Protein AF-B0DTR2-F1 (afdb_monomer)

Foldseek 3Di:
DDDDDDDDDDPPPPPPPPVLVVCLCLLQPAQDPPLQDDPSVVLLVVCLVVLLVLVQAHPVSSLVVLVVSLVVCCVVDPSSDRSNDPDDPPDDSADADPVRHGDDDPVRVVSSVSSSVSVSVVSVCVSCVVCVVRHHNPPDDCVPDPVSVVVCVVVVCPDPDPPDAQLRVVCVVCVVVCPVVLVVVVVVVVDDPVCSVVSSSVSSVVVLVVDDPVPRD

Solvent-accessible surface area (backbone atoms only — not comparable to full-atom values): 13449 Å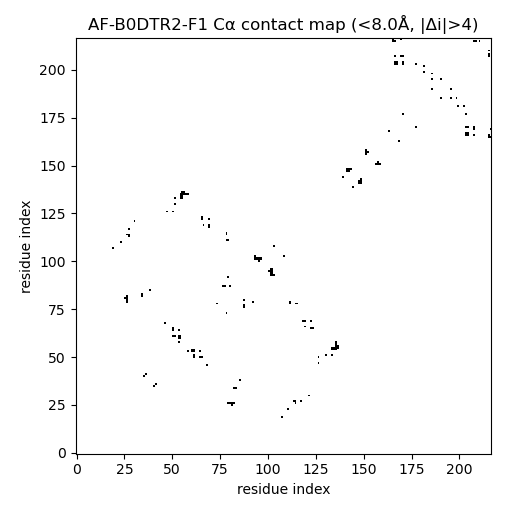² total; per-residue (Å²): 133,86,84,90,80,88,86,76,85,81,83,80,76,75,76,76,78,66,80,55,77,82,45,47,64,65,55,65,54,79,81,55,93,78,58,64,49,71,68,58,35,52,56,56,57,71,50,44,63,61,44,48,54,30,32,33,75,33,67,69,49,28,50,54,51,48,56,52,48,48,55,54,44,52,73,76,44,58,82,89,55,40,84,88,57,83,76,75,70,96,58,79,93,55,61,64,44,99,84,72,44,71,64,62,56,73,70,53,49,54,49,51,52,53,38,52,54,51,48,46,55,51,51,52,51,55,51,52,66,75,38,70,84,66,64,56,57,79,73,68,56,59,88,76,34,71,65,46,45,49,49,29,61,75,68,68,49,74,66,81,72,77,85,69,54,45,43,59,52,51,45,58,77,45,35,80,79,47,43,63,63,46,56,51,55,46,61,74,64,70,61,60,75,94,44,49,70,63,48,51,54,54,50,35,47,54,58,47,68,71,47,54,81,90,73,56,103

Radius of gyration: 32.36 Å; Cα contacts (8 Å, |Δi|>4): 104; chains: 1; bounding box: 75×54×98 Å

Nearest PDB structures (foldseek):
  4fxw-assembly1_B  TM=2.690E-01  e=4.062E+00  Homo sapiens

Organism: Laccaria bicolor (strain S238N-H82 / ATCC MYA-4686) (NCBI:txid486041)

pLDDT: mean 77.23, std 16.29, range [30.66, 94.25]

Sequence (217 aa):
MADVAQGAANVVQDEVDVDVVENEATLLTPLKKGWAKRSHQKFLKSHLEEYKTALLVSHEKATSFLDGIVNLWFSTYHWSIPVTQEELPTSPPFPTGADGFEILTEKQATLKGKVIERMRKSLYNWFNHRSKKTKTLKRSKSTEDPLSILVNRLLGYAGPAKLRTGWEMWGTANYESLREPFEEAFRESGKPEKHHATFRNSFKKKEFLKLSEEEQP

Structure (mmCIF, N/CA/C/O backbone):
data_AF-B0DTR2-F1
#
_entry.id   AF-B0DTR2-F1
#
loop_
_atom_site.group_PDB
_atom_site.id
_atom_site.type_symbol
_atom_site.label_atom_id
_atom_site.label_alt_id
_atom_site.label_comp_id
_atom_site.label_asym_id
_atom_site.label_entity_id
_atom_site.label_seq_id
_atom_site.pdbx_PDB_ins_code
_atom_site.Cartn_x
_atom_site.Cartn_y
_atom_site.Cartn_z
_atom_site.occupancy
_atom_site.B_iso_or_equiv
_atom_site.auth_seq_id
_atom_site.auth_comp_id
_atom_site.auth_asym_id
_atom_site.auth_atom_id
_atom_site.pdbx_PDB_model_num
ATOM 1 N N . MET A 1 1 ? 31.158 33.988 -62.999 1.00 38.97 1 MET A N 1
ATOM 2 C CA . MET A 1 1 ? 31.224 32.533 -62.756 1.00 38.97 1 MET A CA 1
ATOM 3 C C . MET A 1 1 ? 31.220 32.384 -61.241 1.00 38.97 1 MET A C 1
ATOM 5 O O . MET A 1 1 ? 32.178 32.830 -60.633 1.00 38.97 1 MET A O 1
ATOM 9 N N . ALA A 1 2 ? 30.048 32.246 -60.606 1.00 35.38 2 ALA A N 1
ATOM 10 C CA . ALA A 1 2 ? 29.339 30.972 -60.367 1.00 35.38 2 ALA A CA 1
ATOM 11 C C . ALA A 1 2 ? 30.250 30.016 -59.563 1.00 35.38 2 ALA A C 1
ATOM 13 O O . ALA A 1 2 ? 31.371 29.786 -59.992 1.00 35.38 2 ALA A O 1
ATOM 14 N N . ASP A 1 3 ? 29.897 29.452 -58.413 1.00 30.73 3 ASP A N 1
ATOM 15 C CA . ASP A 1 3 ? 28.597 29.250 -57.782 1.00 30.73 3 ASP A CA 1
ATOM 16 C C . ASP A 1 3 ? 28.808 28.887 -56.292 1.00 30.73 3 ASP A C 1
ATOM 18 O O . ASP A 1 3 ? 29.919 28.608 -55.842 1.00 30.73 3 ASP A O 1
ATOM 22 N N . VAL A 1 4 ? 27.697 28.930 -55.573 1.00 37.44 4 VAL A N 1
ATOM 23 C CA . VAL A 1 4 ? 27.360 28.617 -54.181 1.00 37.44 4 VAL A CA 1
ATOM 24 C C . VAL A 1 4 ? 27.701 27.172 -53.768 1.00 37.44 4 VAL A C 1
ATOM 26 O O . VAL A 1 4 ? 27.611 26.272 -54.592 1.00 37.44 4 VAL A O 1
ATOM 29 N N . ALA A 1 5 ? 27.995 26.934 -52.477 1.00 35.47 5 ALA A N 1
ATOM 30 C CA . ALA A 1 5 ? 27.299 25.915 -51.662 1.00 35.47 5 ALA A CA 1
ATOM 31 C C . ALA A 1 5 ? 27.840 25.812 -50.224 1.00 35.47 5 ALA A C 1
ATOM 33 O O . ALA A 1 5 ? 28.942 25.331 -49.965 1.00 35.47 5 ALA A O 1
ATOM 34 N N . GLN A 1 6 ? 26.983 26.212 -49.283 1.00 40.34 6 GLN A N 1
ATOM 35 C CA . GLN A 1 6 ? 26.966 25.743 -47.902 1.00 40.34 6 GLN A CA 1
ATOM 36 C C . GLN A 1 6 ? 26.910 24.211 -47.842 1.00 40.34 6 GLN A C 1
ATOM 38 O O . GLN A 1 6 ? 26.072 23.595 -48.493 1.00 40.34 6 GLN A O 1
ATOM 43 N N . GLY A 1 7 ? 27.739 23.616 -46.986 1.00 30.66 7 GLY A N 1
ATOM 44 C CA . GLY A 1 7 ? 27.621 22.226 -46.550 1.00 30.66 7 GLY A CA 1
ATOM 45 C C . GLY A 1 7 ? 27.267 22.174 -45.070 1.00 30.66 7 GLY A C 1
ATOM 46 O O . GLY A 1 7 ? 28.119 21.879 -44.238 1.00 30.66 7 GLY A O 1
ATOM 47 N N . ALA A 1 8 ? 26.025 22.533 -44.746 1.00 34.50 8 ALA A N 1
ATOM 48 C CA . ALA A 1 8 ? 25.406 22.181 -43.477 1.00 34.50 8 ALA A CA 1
ATOM 49 C C . ALA A 1 8 ? 24.871 20.742 -43.554 1.00 34.50 8 ALA A C 1
ATOM 51 O O . ALA A 1 8 ? 24.415 20.313 -44.609 1.00 34.50 8 ALA A O 1
ATOM 52 N N . ALA A 1 9 ? 24.862 20.076 -42.398 1.00 34.56 9 ALA A N 1
ATOM 53 C CA . ALA A 1 9 ? 24.187 18.814 -42.095 1.00 34.56 9 ALA A CA 1
ATOM 54 C C . ALA A 1 9 ? 24.768 17.528 -42.714 1.00 34.56 9 ALA A C 1
ATOM 56 O O . ALA A 1 9 ? 24.557 17.198 -43.874 1.00 34.56 9 ALA A O 1
ATOM 57 N N . ASN A 1 10 ? 25.382 16.714 -41.852 1.00 34.25 10 ASN A N 1
ATOM 58 C CA . ASN A 1 10 ? 24.804 15.402 -41.564 1.00 34.25 10 ASN A CA 1
ATOM 59 C C . ASN A 1 10 ? 25.313 14.914 -40.204 1.00 34.25 10 ASN A C 1
ATOM 61 O O . ASN A 1 10 ? 26.304 14.197 -40.088 1.00 34.25 10 ASN A O 1
ATOM 65 N N . VAL A 1 11 ? 24.622 15.354 -39.150 1.00 36.03 11 VAL A N 1
ATOM 66 C CA . VAL A 1 11 ? 24.577 14.603 -37.898 1.00 36.03 11 VAL A CA 1
ATOM 67 C C . VAL A 1 11 ? 23.759 13.363 -38.225 1.00 36.03 11 VAL A C 1
ATOM 69 O O . VAL A 1 11 ? 22.534 13.420 -38.280 1.00 36.03 11 VAL A O 1
ATOM 72 N N . VAL A 1 12 ? 24.444 12.261 -38.513 1.00 35.12 12 VAL A N 1
ATOM 73 C CA . VAL A 1 12 ? 23.827 10.938 -38.484 1.00 35.12 12 VAL A CA 1
ATOM 74 C C . VAL A 1 12 ? 23.600 10.639 -37.005 1.00 35.12 12 VAL A C 1
ATOM 76 O O . VAL A 1 12 ? 24.463 10.101 -36.317 1.00 35.12 12 VAL A O 1
ATOM 79 N N . GLN A 1 13 ? 22.466 11.109 -36.484 1.00 36.28 13 GLN A N 1
ATOM 80 C CA . GLN A 1 13 ? 21.826 10.469 -35.346 1.00 36.28 13 GLN A CA 1
ATOM 81 C C . GLN A 1 13 ? 21.398 9.101 -35.862 1.00 36.28 13 GLN A C 1
ATOM 83 O O . GLN A 1 13 ? 20.326 8.950 -36.439 1.00 36.28 13 GLN A O 1
ATOM 88 N N . ASP A 1 14 ? 22.300 8.132 -35.726 1.00 35.12 14 ASP A N 1
ATOM 89 C CA . ASP A 1 14 ? 21.929 6.728 -35.686 1.00 35.12 14 ASP A CA 1
ATOM 90 C C . ASP A 1 14 ? 20.987 6.609 -34.482 1.00 35.12 14 ASP A C 1
ATOM 92 O O . ASP A 1 14 ? 21.412 6.540 -33.324 1.00 35.12 14 ASP A O 1
ATOM 96 N N . GLU A 1 15 ? 19.685 6.724 -34.746 1.00 41.72 15 GLU A N 1
ATOM 97 C CA . GLU A 1 15 ? 18.662 6.234 -33.843 1.00 41.72 15 GLU A CA 1
ATOM 98 C C . GLU A 1 15 ? 18.916 4.737 -33.732 1.00 41.72 15 GLU A C 1
ATOM 100 O O . GLU A 1 15 ? 18.520 3.941 -34.581 1.00 41.72 15 GLU A O 1
ATOM 105 N N . VAL A 1 16 ? 19.666 4.361 -32.698 1.00 42.47 16 VAL A N 1
ATOM 106 C CA . VAL A 1 16 ? 19.756 2.978 -32.267 1.00 42.47 16 VAL A CA 1
ATOM 107 C C . VAL A 1 16 ? 18.363 2.630 -31.751 1.00 42.47 16 VAL A C 1
ATOM 109 O O . VAL A 1 16 ? 18.066 2.771 -30.563 1.00 42.47 16 VAL A O 1
ATOM 112 N N . ASP A 1 17 ? 17.493 2.216 -32.671 1.00 42.53 17 ASP A N 1
ATOM 113 C CA . ASP A 1 17 ? 16.318 1.395 -32.409 1.00 42.53 17 ASP A CA 1
ATOM 114 C C . ASP A 1 17 ? 16.846 0.078 -31.821 1.00 42.53 17 ASP A C 1
ATOM 116 O O . ASP A 1 17 ? 16.971 -0.951 -32.478 1.00 42.53 17 ASP A O 1
ATOM 120 N N . VAL A 1 18 ? 17.263 0.128 -30.553 1.00 48.06 18 VAL A N 1
ATOM 121 C CA . VAL A 1 18 ? 17.437 -1.071 -29.744 1.00 48.06 18 VAL A CA 1
ATOM 122 C C . VAL A 1 18 ? 16.064 -1.731 -29.747 1.00 48.06 18 VAL A C 1
ATOM 124 O O . VAL A 1 18 ? 15.100 -1.064 -29.372 1.00 48.06 18 VAL A O 1
ATOM 127 N N . ASP A 1 19 ? 15.988 -2.993 -30.178 1.00 46.25 19 ASP A N 1
ATOM 128 C CA . ASP A 1 19 ? 14.820 -3.891 -30.270 1.00 46.25 19 ASP A CA 1
ATOM 129 C C . ASP A 1 19 ? 13.982 -3.992 -28.968 1.00 46.25 19 ASP A C 1
ATOM 131 O O . ASP A 1 19 ? 13.796 -5.048 -28.356 1.00 46.25 19 ASP A O 1
ATOM 135 N N . VAL A 1 20 ? 13.449 -2.872 -28.486 1.00 49.97 20 VAL A N 1
ATOM 136 C CA . VAL A 1 20 ? 12.581 -2.783 -27.308 1.00 49.97 20 VAL A CA 1
ATOM 137 C C . VAL A 1 20 ? 11.164 -3.209 -27.693 1.00 49.97 20 VAL A C 1
ATOM 139 O O . VAL A 1 20 ? 10.446 -3.761 -26.858 1.00 49.97 20 VAL A O 1
ATOM 142 N N . VAL A 1 21 ? 10.789 -3.043 -28.968 1.00 48.41 21 VAL A N 1
ATOM 143 C CA . VAL A 1 21 ? 9.445 -3.331 -29.489 1.00 48.41 21 VAL A CA 1
ATOM 144 C C . VAL A 1 21 ? 9.108 -4.828 -29.423 1.00 48.41 21 VAL A C 1
ATOM 146 O O . VAL A 1 21 ? 7.977 -5.182 -29.090 1.00 48.41 21 VAL A O 1
ATOM 149 N N . GLU A 1 22 ? 10.074 -5.731 -29.630 1.00 50.84 22 GLU A N 1
ATOM 150 C CA . GLU A 1 22 ? 9.818 -7.182 -29.563 1.00 50.84 22 GLU A CA 1
ATOM 151 C C . GLU A 1 22 ? 9.613 -7.703 -28.127 1.00 50.84 22 GLU A C 1
ATOM 153 O O . GLU A 1 22 ? 8.972 -8.735 -27.911 1.00 50.84 22 GLU A O 1
ATOM 158 N N . ASN A 1 23 ? 10.079 -6.965 -27.115 1.00 62.19 23 ASN A N 1
ATOM 159 C CA . ASN A 1 23 ? 10.014 -7.388 -25.715 1.00 62.19 23 ASN A CA 1
ATOM 160 C C . ASN A 1 23 ? 8.857 -6.766 -24.918 1.00 62.19 23 ASN A C 1
ATOM 162 O O . ASN A 1 23 ? 8.571 -7.229 -23.809 1.00 62.19 23 ASN A O 1
ATOM 166 N N . GLU A 1 24 ? 8.135 -5.777 -25.460 1.00 70.81 24 GLU A N 1
ATOM 167 C CA . GLU A 1 24 ? 7.042 -5.096 -24.745 1.00 70.81 24 GLU A CA 1
ATOM 168 C C . GLU A 1 24 ? 5.952 -6.066 -24.280 1.00 70.81 24 GLU A C 1
ATOM 170 O O . GLU A 1 24 ? 5.513 -6.027 -23.126 1.00 70.81 24 GLU A O 1
ATOM 175 N N . ALA A 1 25 ? 5.539 -6.981 -25.162 1.00 71.81 25 ALA A N 1
ATOM 176 C CA . ALA A 1 25 ? 4.517 -7.972 -24.852 1.00 71.81 25 ALA A CA 1
ATOM 177 C C . ALA A 1 25 ? 4.949 -8.846 -23.665 1.00 71.81 25 ALA A C 1
ATOM 179 O O . ALA A 1 25 ? 4.187 -9.039 -22.713 1.00 71.81 25 ALA A O 1
ATOM 180 N N . THR A 1 26 ? 6.201 -9.301 -23.660 1.00 77.62 26 THR A N 1
ATOM 181 C CA . THR A 1 26 ? 6.777 -10.113 -22.583 1.00 77.62 26 THR A CA 1
ATOM 182 C C . THR A 1 26 ? 6.857 -9.322 -21.273 1.00 77.62 26 THR A C 1
ATOM 184 O O . THR A 1 26 ? 6.425 -9.813 -20.223 1.00 77.62 26 THR A O 1
ATOM 187 N N . LEU A 1 27 ? 7.292 -8.060 -21.329 1.00 79.88 27 LEU A N 1
ATOM 188 C CA . LEU A 1 27 ? 7.384 -7.151 -20.180 1.00 79.88 27 LEU A CA 1
ATOM 189 C C . LEU A 1 27 ? 6.026 -6.756 -19.592 1.00 79.88 27 LEU A C 1
ATOM 191 O O . LEU A 1 27 ? 5.953 -6.357 -18.426 1.00 79.88 27 LEU A O 1
ATOM 195 N N . LEU A 1 28 ? 4.930 -6.929 -20.337 1.00 81.88 28 LEU A N 1
ATOM 196 C CA . LEU A 1 28 ? 3.564 -6.617 -19.899 1.00 81.88 28 LEU A CA 1
ATOM 197 C C . LEU A 1 28 ? 2.674 -7.857 -19.653 1.00 81.88 28 LEU A C 1
ATOM 199 O O . LEU A 1 28 ? 1.644 -7.733 -18.990 1.00 81.88 28 LEU A O 1
ATOM 203 N N . THR A 1 29 ? 3.097 -9.065 -20.053 1.00 82.12 29 THR A N 1
ATOM 204 C CA . THR A 1 29 ? 2.360 -10.325 -19.795 1.00 82.12 29 THR A CA 1
ATOM 205 C C . THR A 1 29 ? 2.154 -10.643 -18.305 1.00 82.12 29 THR A C 1
ATOM 207 O O . THR A 1 29 ? 3.133 -10.805 -17.589 1.00 82.12 29 THR A O 1
ATOM 210 N N . PRO A 1 30 ? 0.926 -10.846 -17.793 1.00 79.94 30 PRO A N 1
ATOM 211 C CA . PRO A 1 30 ? 0.676 -11.074 -16.365 1.00 79.94 30 PRO A CA 1
ATOM 212 C C . PRO A 1 30 ? 1.553 -12.160 -15.715 1.00 79.94 30 PRO A C 1
ATOM 214 O O . PRO A 1 30 ? 1.708 -13.264 -16.243 1.00 79.94 30 PRO A O 1
ATOM 217 N N . LEU A 1 31 ? 2.087 -11.877 -14.519 1.00 83.88 31 LEU A N 1
ATOM 218 C CA . LEU A 1 31 ? 2.890 -12.853 -13.778 1.00 83.88 31 LEU A CA 1
ATOM 219 C C . LEU A 1 31 ? 2.014 -14.008 -13.285 1.00 83.88 31 LEU A C 1
ATOM 221 O O . LEU A 1 31 ? 1.096 -13.821 -12.484 1.00 83.88 31 LEU A O 1
ATOM 225 N N . LYS A 1 32 ? 2.336 -15.228 -13.726 1.00 83.25 32 LYS A N 1
ATOM 226 C CA . LYS A 1 32 ? 1.665 -16.451 -13.267 1.00 83.25 32 LYS A CA 1
ATOM 227 C C . LYS A 1 32 ? 1.979 -16.742 -11.794 1.00 83.25 32 LYS A C 1
ATOM 229 O O . LYS A 1 32 ? 2.951 -16.252 -11.212 1.00 83.25 32 LYS A O 1
ATOM 234 N N . LYS A 1 33 ? 1.161 -17.592 -11.167 1.00 81.25 33 LYS A N 1
ATOM 235 C CA . LYS A 1 33 ? 1.414 -18.083 -9.804 1.00 81.25 33 LYS A CA 1
ATOM 2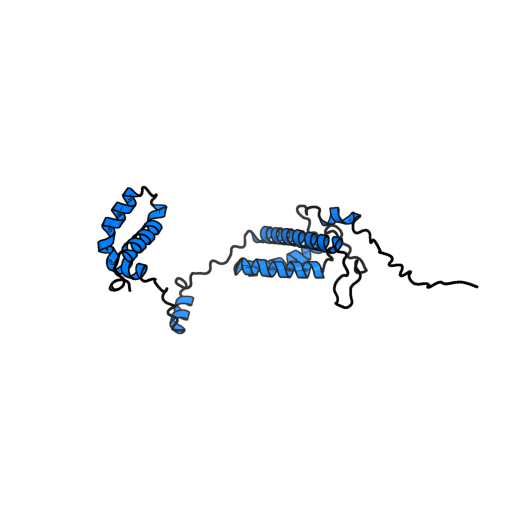36 C C . LYS A 1 33 ? 2.808 -18.722 -9.732 1.00 81.25 33 LYS A C 1
ATOM 238 O O . LYS A 1 33 ? 3.144 -19.565 -10.554 1.00 81.25 33 LYS A O 1
ATOM 243 N N . GLY A 1 34 ? 3.603 -18.330 -8.735 1.00 81.50 34 GLY A N 1
ATOM 244 C CA . GLY A 1 34 ? 4.969 -18.844 -8.570 1.00 81.50 34 GLY A CA 1
ATOM 245 C C . GLY A 1 34 ? 6.012 -18.205 -9.494 1.00 81.50 34 GLY A C 1
ATOM 246 O O . GLY A 1 34 ? 7.061 -18.804 -9.708 1.00 81.50 34 GLY A O 1
ATOM 247 N N . TRP A 1 35 ? 5.742 -17.007 -10.027 1.00 85.19 35 TRP A N 1
ATOM 248 C CA . TRP A 1 35 ? 6.693 -16.253 -10.851 1.00 85.19 35 TRP A CA 1
ATOM 249 C C . TRP A 1 35 ? 8.018 -15.955 -10.137 1.00 85.19 35 TRP A C 1
ATOM 251 O O . TRP A 1 35 ? 9.078 -16.035 -10.745 1.00 85.19 35 TRP A O 1
ATOM 261 N N . ALA A 1 36 ? 7.967 -15.639 -8.842 1.00 83.81 36 ALA A N 1
ATOM 262 C CA . ALA A 1 36 ? 9.156 -15.336 -8.061 1.00 83.81 36 ALA A CA 1
ATOM 263 C C . ALA A 1 36 ? 9.903 -16.635 -7.738 1.00 83.81 36 ALA A C 1
ATOM 265 O O . ALA A 1 36 ? 9.526 -17.357 -6.808 1.00 83.81 36 ALA A O 1
ATOM 266 N N . LYS A 1 37 ? 10.949 -16.921 -8.516 1.00 84.75 37 LYS A N 1
ATOM 267 C CA . LYS A 1 37 ? 11.859 -18.062 -8.349 1.00 84.75 37 LYS A CA 1
ATOM 268 C C . LYS A 1 37 ? 13.258 -17.569 -7.963 1.00 84.75 37 LYS A C 1
ATOM 270 O O . LYS A 1 37 ? 13.586 -16.414 -8.210 1.00 84.75 37 LYS A O 1
ATOM 275 N N . ARG A 1 38 ? 14.062 -18.441 -7.342 1.00 85.25 38 ARG A N 1
ATOM 276 C CA . ARG A 1 38 ? 15.509 -18.245 -7.097 1.00 85.25 38 ARG A CA 1
ATOM 277 C C . ARG A 1 38 ? 15.861 -16.858 -6.526 1.00 85.25 38 ARG A C 1
ATOM 279 O O . ARG A 1 38 ? 15.463 -16.578 -5.395 1.00 85.25 38 ARG A O 1
ATOM 286 N N . SER A 1 39 ? 16.589 -16.018 -7.270 1.00 86.25 39 SER A N 1
ATOM 287 C CA . SER A 1 39 ? 17.071 -14.697 -6.839 1.00 86.25 39 SER A CA 1
ATOM 288 C C . SER A 1 39 ? 15.917 -13.766 -6.447 1.00 86.25 39 SER A C 1
ATOM 290 O O . SER A 1 39 ? 15.883 -13.286 -5.314 1.00 86.25 39 SER A O 1
ATOM 292 N N . HIS A 1 40 ? 14.902 -13.643 -7.307 1.00 87.81 40 HIS A N 1
ATOM 293 C CA . HIS A 1 40 ? 13.669 -12.900 -7.038 1.00 87.81 40 HIS A CA 1
ATOM 294 C C . HIS A 1 40 ? 12.982 -13.394 -5.761 1.00 87.81 40 HIS A C 1
ATOM 296 O O . HIS A 1 40 ? 12.535 -12.613 -4.925 1.00 87.81 40 HIS A O 1
ATOM 302 N N . GLN A 1 41 ? 12.911 -14.713 -5.568 1.00 89.75 41 GLN A N 1
ATOM 303 C CA . GLN A 1 41 ? 12.306 -15.278 -4.364 1.00 89.75 41 GLN A CA 1
ATOM 304 C C . GLN A 1 41 ? 13.128 -14.982 -3.104 1.00 89.75 41 GLN A C 1
ATOM 306 O O . GLN A 1 41 ? 12.542 -14.747 -2.047 1.00 89.75 41 GLN A O 1
ATOM 311 N N . LYS A 1 42 ? 14.462 -15.020 -3.200 1.00 90.81 42 LYS A N 1
ATOM 312 C CA . LYS A 1 42 ? 15.377 -14.712 -2.096 1.00 90.81 42 LYS A CA 1
ATOM 313 C C . LYS A 1 42 ? 15.228 -13.251 -1.669 1.00 90.81 42 LYS A C 1
ATOM 315 O O . LYS A 1 42 ? 15.041 -13.017 -0.480 1.00 90.81 42 LYS A O 1
ATOM 320 N N . PHE A 1 43 ? 15.193 -12.326 -2.630 1.00 91.94 43 PHE A N 1
ATOM 321 C CA . PHE A 1 43 ? 14.928 -10.904 -2.399 1.00 91.94 43 PHE A CA 1
ATOM 322 C C . PHE A 1 43 ? 13.582 -10.679 -1.694 1.00 91.94 43 PHE A C 1
ATOM 324 O O . PHE A 1 43 ? 13.499 -10.041 -0.653 1.00 91.94 43 PHE A O 1
ATOM 331 N N . LEU A 1 44 ? 12.493 -11.269 -2.193 1.00 92.62 44 LEU A N 1
ATOM 332 C CA . LEU A 1 44 ? 11.181 -11.056 -1.565 1.00 92.62 44 LEU A CA 1
ATOM 333 C C . LEU A 1 44 ? 11.088 -11.661 -0.160 1.00 92.62 44 LEU A C 1
ATOM 335 O O . LEU A 1 44 ? 10.391 -11.132 0.706 1.00 92.62 44 LEU A O 1
ATOM 339 N N . LYS A 1 45 ? 11.774 -12.783 0.079 1.00 93.12 45 LYS A N 1
ATOM 340 C CA . LYS A 1 45 ? 11.828 -13.408 1.403 1.00 93.12 45 LYS A CA 1
ATOM 341 C C . LYS A 1 45 ? 12.638 -12.585 2.403 1.00 93.12 45 LYS A C 1
ATOM 343 O O . LYS A 1 45 ? 12.229 -12.562 3.559 1.00 93.12 45 LYS A O 1
ATOM 348 N N . SER A 1 46 ? 13.722 -11.916 1.995 1.00 94.25 46 SER A N 1
ATOM 349 C CA . SER A 1 46 ? 14.529 -11.107 2.922 1.00 94.25 46 SER A CA 1
ATOM 350 C C . SER A 1 46 ? 13.747 -9.932 3.504 1.00 94.25 46 SER A C 1
ATOM 352 O O . SER A 1 46 ? 13.923 -9.622 4.674 1.00 94.25 46 SER A O 1
ATOM 354 N N . HIS A 1 47 ? 12.813 -9.352 2.746 1.00 93.75 47 HIS A N 1
ATOM 355 C CA . HIS A 1 47 ? 11.992 -8.221 3.203 1.00 93.75 47 HIS A CA 1
ATOM 356 C C . HIS A 1 47 ? 10.635 -8.624 3.805 1.00 93.75 47 HIS A C 1
ATOM 358 O O . HIS A 1 47 ? 9.836 -7.768 4.186 1.00 93.75 47 HIS A O 1
ATOM 364 N N . LEU A 1 48 ? 10.326 -9.925 3.887 1.00 92.75 48 LEU A N 1
ATOM 365 C CA . LEU A 1 48 ? 9.007 -10.390 4.324 1.00 92.75 48 LEU A CA 1
ATOM 366 C C . LEU A 1 48 ? 8.731 -10.092 5.801 1.00 92.75 48 LEU A C 1
ATOM 368 O O . LEU A 1 48 ? 7.610 -9.714 6.139 1.00 92.75 48 LEU A O 1
ATOM 372 N N . GLU A 1 49 ? 9.716 -10.284 6.676 1.00 91.12 49 GLU A N 1
ATOM 373 C CA . GLU A 1 49 ? 9.521 -10.053 8.110 1.00 91.12 49 GLU A CA 1
ATOM 374 C C . GLU A 1 49 ? 9.390 -8.561 8.424 1.00 91.12 49 GLU A C 1
ATOM 376 O O . GLU A 1 49 ? 8.478 -8.177 9.150 1.00 91.12 49 GLU A O 1
ATOM 381 N N . GLU A 1 50 ? 10.190 -7.707 7.786 1.00 92.19 50 GLU A N 1
ATOM 382 C CA . GLU A 1 50 ? 10.066 -6.245 7.890 1.00 92.19 50 GLU A CA 1
ATOM 383 C C . GLU A 1 50 ? 8.714 -5.740 7.367 1.00 92.19 50 GLU A C 1
ATOM 385 O O . GLU A 1 50 ? 8.066 -4.887 7.973 1.00 92.19 50 GLU A O 1
ATOM 390 N N . TYR A 1 51 ? 8.213 -6.327 6.279 1.00 92.31 51 TYR A N 1
ATOM 391 C CA . TYR A 1 51 ? 6.877 -6.001 5.797 1.00 92.31 51 TYR A CA 1
ATOM 392 C C . TYR A 1 51 ? 5.790 -6.396 6.809 1.00 92.31 51 TYR A C 1
ATOM 394 O O . TYR A 1 51 ? 4.845 -5.639 7.045 1.00 92.31 51 TYR A O 1
ATOM 402 N N . LYS A 1 52 ? 5.913 -7.569 7.445 1.00 90.25 52 LYS A N 1
ATOM 403 C CA . LYS A 1 52 ? 4.976 -7.991 8.495 1.00 90.25 52 LYS A CA 1
ATOM 404 C C . LYS A 1 52 ? 5.036 -7.060 9.701 1.00 90.25 52 LYS A C 1
ATOM 406 O O . LYS A 1 52 ? 3.975 -6.729 10.221 1.00 90.25 52 LYS A O 1
ATOM 411 N N . THR A 1 53 ? 6.218 -6.626 10.140 1.00 89.56 53 THR A N 1
ATOM 412 C CA . THR A 1 53 ? 6.332 -5.686 11.266 1.00 89.56 53 THR A CA 1
ATOM 413 C C . THR A 1 53 ? 5.717 -4.332 10.923 1.00 89.56 53 THR A C 1
ATOM 415 O O . THR A 1 53 ? 4.964 -3.798 11.735 1.00 89.56 53 THR A O 1
ATOM 418 N N . ALA A 1 54 ? 5.917 -3.821 9.704 1.00 89.75 54 ALA A N 1
ATOM 419 C CA . ALA A 1 54 ? 5.239 -2.615 9.229 1.00 89.75 54 ALA A CA 1
ATOM 420 C C . ALA A 1 54 ? 3.708 -2.779 9.241 1.00 89.75 54 ALA A C 1
ATOM 422 O O . ALA A 1 54 ? 2.995 -1.900 9.731 1.00 89.75 54 ALA A O 1
ATOM 423 N N . LEU A 1 55 ? 3.210 -3.938 8.791 1.00 89.12 55 LEU A N 1
ATOM 424 C CA . LEU A 1 55 ? 1.784 -4.273 8.789 1.00 89.12 55 LEU A CA 1
ATOM 425 C C . LEU A 1 55 ? 1.190 -4.383 10.200 1.00 89.12 55 LEU A C 1
ATOM 427 O O . LEU A 1 55 ? 0.022 -4.054 10.388 1.00 89.12 55 LEU A O 1
ATOM 431 N N . LEU A 1 56 ? 1.967 -4.808 11.201 1.00 87.31 56 LEU A N 1
ATOM 432 C CA . LEU A 1 56 ? 1.514 -4.814 12.597 1.00 87.31 56 LEU A CA 1
ATOM 433 C C . LEU A 1 56 ? 1.249 -3.398 13.120 1.00 87.31 56 LEU A C 1
ATOM 435 O O . LEU A 1 56 ? 0.348 -3.229 13.941 1.00 87.31 56 LEU A O 1
ATOM 439 N N . VAL A 1 57 ? 2.007 -2.402 12.646 1.00 86.69 57 VAL A N 1
ATOM 440 C CA . VAL A 1 57 ? 1.874 -1.005 13.079 1.00 86.69 57 VAL A CA 1
ATOM 441 C C . VAL A 1 57 ? 0.690 -0.319 12.400 1.00 86.69 57 VAL A C 1
ATOM 443 O O . VAL A 1 57 ? -0.171 0.229 13.087 1.00 86.69 57 VAL A O 1
ATOM 446 N N . SER A 1 58 ? 0.643 -0.315 11.066 1.00 85.81 58 SER A N 1
ATOM 447 C CA . SER A 1 58 ? -0.496 0.207 10.304 1.00 85.81 58 SER A CA 1
ATOM 448 C C . SER A 1 58 ? -0.445 -0.226 8.841 1.00 85.81 58 SER A C 1
ATOM 450 O O . SER A 1 58 ? 0.612 -0.558 8.303 1.00 85.81 58 SER A O 1
ATOM 452 N N . HIS A 1 59 ? -1.595 -0.161 8.165 1.00 87.25 59 HIS A N 1
ATOM 453 C CA . HIS A 1 59 ? -1.643 -0.375 6.720 1.00 87.25 59 HIS A CA 1
ATOM 454 C C . HIS A 1 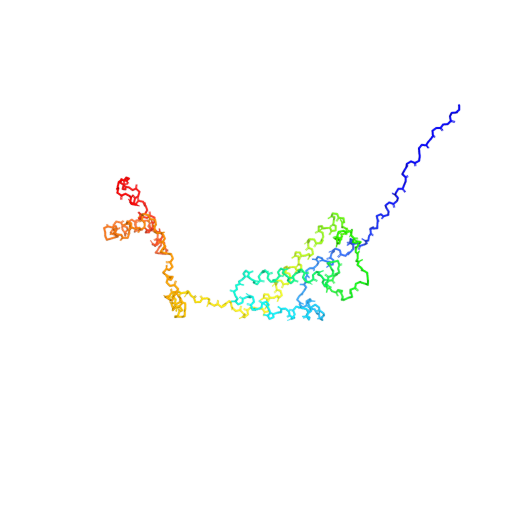59 ? -0.815 0.666 5.961 1.00 87.25 59 HIS A C 1
ATOM 456 O O . HIS A 1 59 ? -0.059 0.274 5.086 1.00 87.25 59 HIS A O 1
ATOM 462 N N . GLU A 1 60 ? -0.883 1.945 6.344 1.00 88.81 60 GLU A N 1
ATOM 463 C CA . GLU A 1 60 ? -0.132 3.044 5.712 1.00 88.81 60 GLU A CA 1
ATOM 464 C C . GLU A 1 60 ? 1.387 2.838 5.749 1.00 88.81 60 GLU A C 1
ATOM 466 O O . GLU A 1 60 ? 2.075 3.056 4.751 1.00 88.81 60 GLU A O 1
ATOM 471 N N . LYS A 1 61 ? 1.921 2.370 6.886 1.00 89.50 61 LYS A N 1
ATOM 472 C CA . LYS A 1 61 ? 3.349 2.056 6.998 1.00 89.50 61 LYS A CA 1
ATOM 473 C C . LYS A 1 61 ? 3.736 0.877 6.115 1.00 89.50 61 LYS A C 1
ATOM 475 O O . LYS A 1 61 ? 4.808 0.898 5.521 1.00 89.50 61 LYS A O 1
ATOM 480 N N . ALA A 1 62 ? 2.869 -0.127 6.002 1.00 89.56 62 ALA A N 1
ATOM 481 C CA . ALA A 1 62 ? 3.100 -1.261 5.117 1.00 89.56 62 ALA A CA 1
ATOM 482 C C . ALA A 1 62 ? 3.102 -0.848 3.632 1.00 89.56 62 ALA A C 1
ATOM 484 O O . ALA A 1 62 ? 3.945 -1.333 2.880 1.00 89.56 62 ALA A O 1
ATOM 485 N N . THR A 1 63 ? 2.213 0.060 3.210 1.00 90.44 63 THR A N 1
ATOM 486 C CA . THR A 1 63 ? 2.213 0.643 1.853 1.00 90.44 63 THR A CA 1
ATOM 487 C C . THR A 1 63 ? 3.497 1.428 1.591 1.00 90.44 63 THR A C 1
ATOM 489 O O . THR A 1 63 ? 4.173 1.178 0.599 1.00 90.44 63 THR A O 1
ATOM 492 N N . SER A 1 64 ? 3.887 2.317 2.510 1.00 92.81 64 SER A N 1
ATOM 493 C CA . SER A 1 64 ? 5.118 3.107 2.373 1.00 92.81 64 SER A CA 1
ATOM 494 C C . SER A 1 64 ? 6.372 2.225 2.304 1.00 92.81 64 SER A C 1
ATOM 496 O O . SER A 1 64 ? 7.243 2.451 1.466 1.00 92.81 64 SER A O 1
ATOM 498 N N . PHE A 1 65 ? 6.436 1.166 3.118 1.00 92.81 65 PHE A N 1
ATOM 499 C CA . PHE A 1 65 ? 7.527 0.195 3.061 1.00 92.81 65 PHE A CA 1
ATOM 500 C C . PHE A 1 65 ? 7.560 -0.568 1.726 1.00 92.81 65 PHE A C 1
ATOM 502 O O . PHE A 1 65 ? 8.631 -0.773 1.159 1.00 92.81 65 PHE A O 1
ATOM 509 N N . LEU A 1 66 ? 6.396 -0.945 1.181 1.00 92.50 66 LEU A N 1
ATOM 510 C CA . LEU A 1 66 ? 6.313 -1.580 -0.138 1.00 92.50 66 LEU A CA 1
ATOM 511 C C . LEU A 1 66 ? 6.772 -0.663 -1.269 1.00 92.50 66 LEU A C 1
ATOM 513 O O . LEU A 1 66 ? 7.425 -1.145 -2.190 1.00 92.50 66 LEU A O 1
ATOM 517 N N . ASP A 1 67 ? 6.463 0.630 -1.209 1.00 92.69 67 ASP A N 1
ATOM 518 C CA . ASP A 1 67 ? 6.948 1.590 -2.203 1.00 92.69 67 ASP A CA 1
ATOM 519 C C . ASP A 1 67 ? 8.488 1.699 -2.151 1.00 92.69 67 ASP A C 1
ATOM 521 O O . ASP A 1 67 ? 9.144 1.719 -3.193 1.00 92.69 67 ASP A O 1
ATOM 525 N N . GLY A 1 68 ? 9.085 1.624 -0.954 1.00 93.94 68 GLY A N 1
ATOM 526 C CA . GLY A 1 68 ? 10.536 1.481 -0.787 1.00 93.94 68 GLY A CA 1
ATOM 527 C C . GLY A 1 68 ? 11.097 0.190 -1.400 1.00 93.94 68 GLY A C 1
ATOM 528 O O . GLY A 1 68 ? 12.104 0.229 -2.108 1.00 93.94 68 GLY A O 1
ATOM 529 N N . ILE A 1 69 ? 10.419 -0.947 -1.201 1.00 93.19 69 ILE A N 1
ATOM 530 C CA . ILE A 1 69 ? 10.801 -2.226 -1.825 1.00 93.19 69 ILE A CA 1
ATOM 531 C C . ILE A 1 69 ? 10.724 -2.146 -3.351 1.00 93.19 69 ILE A C 1
ATOM 533 O O . ILE A 1 69 ? 11.563 -2.738 -4.021 1.00 93.19 69 ILE A O 1
ATOM 537 N N . VAL A 1 70 ? 9.744 -1.440 -3.919 1.00 93.12 70 VAL A N 1
ATOM 538 C CA . VAL A 1 70 ? 9.623 -1.277 -5.378 1.00 93.12 70 VAL A CA 1
ATOM 539 C C . VAL A 1 70 ? 10.836 -0.530 -5.932 1.00 93.12 70 VAL A C 1
ATOM 541 O O . VAL A 1 70 ? 11.409 -0.960 -6.930 1.00 93.12 70 VAL A O 1
ATOM 544 N N . ASN A 1 71 ? 11.285 0.528 -5.258 1.00 92.38 71 ASN A N 1
ATOM 545 C CA . ASN A 1 71 ? 12.493 1.250 -5.661 1.00 92.38 71 ASN A CA 1
ATOM 546 C C . ASN A 1 71 ? 13.742 0.361 -5.563 1.00 92.38 71 ASN A C 1
ATOM 548 O O . ASN A 1 71 ? 14.531 0.304 -6.503 1.00 92.38 71 ASN A O 1
ATOM 552 N N . LEU A 1 72 ? 13.884 -0.394 -4.468 1.00 92.12 72 LEU A N 1
ATOM 553 C CA . LEU A 1 72 ? 14.994 -1.336 -4.279 1.00 92.12 72 LEU A CA 1
ATOM 554 C C . LEU A 1 72 ? 14.958 -2.498 -5.288 1.00 92.12 72 LEU A C 1
ATOM 556 O O . LEU A 1 72 ? 15.988 -3.022 -5.717 1.00 92.12 72 LEU A O 1
ATOM 560 N N . TRP A 1 73 ? 13.758 -2.913 -5.687 1.00 90.94 73 TRP A N 1
ATOM 561 C CA . TRP A 1 73 ? 13.573 -3.905 -6.732 1.00 90.94 73 TRP A CA 1
ATOM 562 C C . TRP A 1 73 ? 14.159 -3.394 -8.043 1.00 90.94 73 TRP A C 1
ATOM 564 O O . TRP A 1 73 ? 14.978 -4.084 -8.639 1.00 90.94 73 TRP A O 1
ATOM 574 N N . PHE A 1 74 ? 13.798 -2.180 -8.463 1.00 88.94 74 PHE A N 1
ATOM 575 C CA . PHE A 1 74 ? 14.273 -1.608 -9.724 1.00 88.94 74 PHE A CA 1
ATOM 576 C C . PHE A 1 74 ? 15.727 -1.126 -9.694 1.00 88.94 74 PHE A C 1
ATOM 578 O O . PHE A 1 74 ? 16.327 -0.984 -10.755 1.00 88.94 74 PHE A O 1
ATOM 585 N N . SER A 1 75 ? 16.329 -0.947 -8.513 1.00 86.31 75 SER A N 1
ATOM 586 C CA . SER A 1 75 ? 17.782 -0.766 -8.403 1.00 86.31 75 SER A CA 1
ATOM 587 C C . SER A 1 75 ? 18.556 -2.074 -8.586 1.00 86.31 75 SER A C 1
ATOM 589 O O . SER A 1 75 ? 19.721 -2.048 -8.963 1.00 86.31 75 SER A O 1
ATOM 591 N N . THR A 1 76 ? 17.929 -3.216 -8.288 1.00 85.50 76 THR A N 1
ATOM 592 C CA . THR A 1 76 ? 18.560 -4.544 -8.376 1.00 85.50 76 THR A CA 1
ATOM 593 C C . THR A 1 76 ? 18.272 -5.223 -9.716 1.00 85.50 76 THR A C 1
ATOM 595 O O . THR A 1 76 ? 19.133 -5.892 -10.280 1.00 85.50 76 THR A O 1
ATOM 598 N N . TYR A 1 77 ? 17.052 -5.056 -10.223 1.00 85.31 77 TYR A N 1
ATOM 599 C CA . TYR A 1 77 ? 16.536 -5.678 -11.434 1.00 85.31 77 TYR A CA 1
ATOM 600 C C . TYR A 1 77 ? 16.085 -4.591 -12.403 1.00 85.31 77 TYR A C 1
ATOM 602 O O . TYR A 1 77 ? 15.122 -3.868 -12.139 1.00 85.31 77 TYR A O 1
ATOM 610 N N . HIS A 1 78 ? 16.769 -4.486 -13.540 1.00 83.88 78 HIS A N 1
ATOM 611 C CA . HIS A 1 78 ? 16.439 -3.476 -14.534 1.00 83.88 78 HIS A CA 1
ATOM 612 C C . HIS A 1 78 ? 15.048 -3.728 -15.141 1.00 83.88 78 HIS A C 1
ATOM 614 O O . HIS A 1 78 ? 14.683 -4.862 -15.448 1.00 83.88 78 HIS A O 1
ATOM 620 N N . TRP A 1 79 ? 14.264 -2.665 -15.332 1.00 86.06 79 TRP A N 1
ATOM 621 C CA . TRP A 1 79 ? 12.854 -2.759 -15.733 1.00 86.06 79 TRP A CA 1
ATOM 622 C C . TRP A 1 79 ? 12.639 -3.366 -17.128 1.00 86.06 79 TRP A C 1
ATOM 624 O O . TRP A 1 79 ? 11.591 -3.953 -17.380 1.00 86.06 79 TRP A O 1
ATOM 634 N N . SER A 1 80 ? 13.616 -3.243 -18.027 1.00 80.88 80 SER A N 1
ATOM 635 C CA . SER A 1 80 ? 13.550 -3.819 -19.377 1.00 80.88 80 SER A CA 1
ATOM 636 C C . SER A 1 80 ? 13.869 -5.311 -19.443 1.00 80.88 80 SER A C 1
ATOM 638 O O . SER A 1 80 ? 13.753 -5.902 -20.513 1.00 80.88 80 SER A O 1
ATOM 640 N N . ILE A 1 81 ? 14.254 -5.933 -18.326 1.00 80.00 81 ILE A N 1
ATOM 641 C CA . ILE A 1 81 ? 14.531 -7.367 -18.276 1.00 80.00 81 ILE A CA 1
ATOM 642 C C . ILE A 1 81 ? 13.241 -8.088 -17.876 1.00 80.00 81 ILE A C 1
ATOM 644 O O . ILE A 1 81 ? 12.669 -7.800 -16.816 1.00 80.00 81 ILE A O 1
ATOM 648 N N . PRO A 1 82 ? 12.760 -9.049 -18.681 1.00 78.38 82 PRO A N 1
ATOM 649 C CA . PRO A 1 82 ? 11.643 -9.885 -18.290 1.00 78.38 82 PRO A CA 1
ATOM 650 C C . PRO A 1 82 ? 11.915 -10.590 -16.964 1.00 78.38 82 PRO A C 1
ATOM 652 O O . PRO A 1 82 ? 12.957 -11.193 -16.764 1.00 78.38 82 PRO A O 1
ATOM 655 N N . VAL A 1 83 ? 10.921 -10.626 -16.080 1.00 75.50 83 VAL A N 1
ATOM 656 C CA . VAL A 1 83 ? 11.019 -11.290 -14.762 1.00 75.50 83 VAL A CA 1
ATOM 657 C C . VAL A 1 83 ? 11.324 -12.797 -14.872 1.00 75.50 83 VAL A C 1
ATOM 659 O O . VAL A 1 83 ? 11.755 -13.438 -13.914 1.00 75.50 83 VAL A O 1
ATOM 662 N N . THR A 1 84 ? 11.055 -13.386 -16.037 1.00 71.00 84 THR A N 1
ATOM 663 C CA . THR A 1 84 ? 11.393 -14.769 -16.396 1.00 71.00 84 THR A CA 1
ATOM 664 C C . THR A 1 84 ? 12.850 -14.964 -16.806 1.00 71.00 84 THR A C 1
ATOM 666 O O . THR A 1 84 ? 13.318 -16.099 -16.763 1.00 71.00 84 THR A O 1
ATOM 669 N N . GLN A 1 85 ? 13.548 -13.897 -17.191 1.00 67.88 85 GLN A N 1
ATOM 670 C CA . GLN A 1 85 ? 14.955 -13.904 -17.563 1.00 67.88 85 GLN A CA 1
ATOM 671 C C . GLN A 1 85 ? 15.791 -13.592 -16.317 1.00 67.88 85 GLN A C 1
ATOM 673 O O . GLN A 1 85 ? 15.582 -12.592 -15.638 1.00 67.88 85 GLN A O 1
ATOM 678 N N . GLU A 1 86 ? 16.670 -14.524 -15.956 1.00 60.75 86 GLU A N 1
ATOM 679 C CA . GLU A 1 86 ? 17.434 -14.482 -14.700 1.00 60.75 86 GLU A CA 1
ATOM 680 C C . GLU A 1 86 ? 18.818 -13.843 -14.872 1.00 60.75 86 GLU A C 1
ATOM 682 O O . GLU A 1 86 ? 19.430 -13.414 -13.895 1.00 60.75 86 GLU A O 1
ATOM 687 N N . GLU A 1 87 ? 19.298 -13.760 -16.110 1.00 58.53 87 GLU A N 1
ATOM 688 C CA . GLU A 1 87 ? 20.580 -13.153 -16.439 1.00 58.53 87 GLU A CA 1
ATOM 689 C C . GLU A 1 87 ? 20.430 -11.635 -16.513 1.00 58.53 87 GLU A C 1
ATOM 691 O O . GLU A 1 87 ? 19.698 -11.097 -17.346 1.00 58.53 87 GLU A O 1
ATOM 696 N N . LEU A 1 88 ? 21.126 -10.949 -15.606 1.00 58.66 88 LEU A N 1
ATOM 697 C CA . LEU A 1 88 ? 21.325 -9.512 -15.695 1.00 58.66 88 LEU A CA 1
ATOM 698 C C . LEU A 1 88 ? 22.261 -9.244 -16.887 1.00 58.66 88 LEU A C 1
ATOM 700 O O . LEU A 1 88 ? 23.325 -9.866 -16.956 1.00 58.66 88 LEU A O 1
ATOM 704 N N . PRO A 1 89 ? 21.903 -8.348 -17.820 1.00 55.72 89 PRO A N 1
ATOM 705 C CA . PRO A 1 89 ? 22.778 -7.979 -18.914 1.00 55.72 89 PRO A CA 1
ATOM 706 C C . PRO A 1 89 ? 24.066 -7.375 -18.346 1.00 55.72 89 PRO 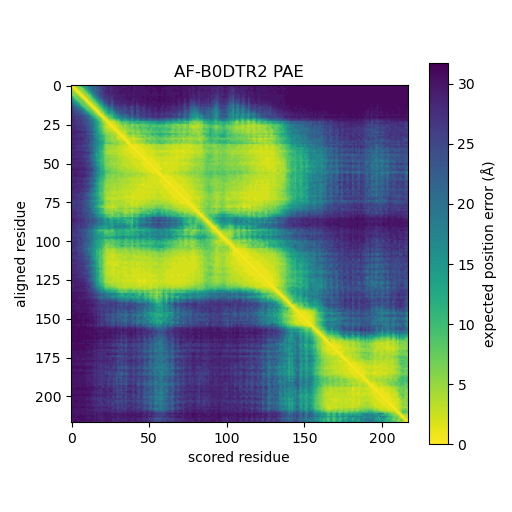A C 1
ATOM 708 O O . PRO A 1 89 ? 24.049 -6.610 -17.382 1.00 55.72 89 PRO A O 1
ATOM 711 N N . THR A 1 90 ? 25.197 -7.750 -18.944 1.00 54.75 90 THR A N 1
ATOM 712 C CA . THR A 1 90 ? 26.542 -7.310 -18.539 1.00 54.75 90 THR A CA 1
ATOM 713 C C . THR A 1 90 ? 26.743 -5.799 -18.717 1.00 54.75 90 THR A C 1
ATOM 715 O O . THR A 1 90 ? 27.620 -5.218 -18.082 1.00 54.75 90 THR A O 1
ATOM 718 N N . SER A 1 91 ? 25.911 -5.152 -19.534 1.00 57.84 91 SER A N 1
ATOM 719 C CA . SER A 1 91 ? 25.874 -3.705 -19.735 1.00 57.84 91 SER A CA 1
ATOM 720 C C . SER A 1 91 ? 24.480 -3.139 -19.443 1.00 57.84 91 SER A C 1
ATOM 722 O O . SER A 1 91 ? 23.475 -3.823 -19.669 1.00 57.84 91 SER A O 1
ATOM 724 N N . PRO A 1 92 ? 24.390 -1.886 -18.957 1.00 63.03 92 PRO A N 1
ATOM 725 C CA . PRO A 1 92 ? 23.110 -1.206 -18.830 1.00 63.03 92 PRO A CA 1
ATOM 726 C C . PRO A 1 92 ? 22.439 -1.129 -20.214 1.00 63.03 92 PRO A C 1
ATOM 728 O O . PRO A 1 92 ? 23.092 -0.741 -21.184 1.00 63.03 92 PRO A O 1
ATOM 731 N N . PRO A 1 93 ? 21.158 -1.520 -20.330 1.00 68.00 93 PRO A N 1
ATOM 732 C CA . PRO A 1 93 ? 20.482 -1.638 -21.622 1.00 68.00 93 PRO A CA 1
ATOM 733 C C . PRO A 1 93 ? 20.143 -0.285 -22.262 1.00 68.00 93 PRO A C 1
ATOM 735 O O . PRO A 1 93 ? 19.783 -0.252 -23.433 1.00 68.00 93 PRO A O 1
ATOM 738 N N . PHE A 1 94 ? 20.268 0.819 -21.519 1.00 73.69 94 PHE A N 1
ATOM 739 C CA . PHE A 1 94 ? 20.045 2.172 -22.021 1.00 73.69 94 PHE A CA 1
ATOM 740 C C . PHE A 1 94 ? 21.221 3.084 -21.670 1.00 73.69 94 PHE A C 1
ATOM 742 O O . PHE A 1 94 ? 21.816 2.923 -20.599 1.00 73.69 94 PHE A O 1
ATOM 749 N N . PRO A 1 95 ? 21.549 4.055 -22.540 1.00 75.50 95 PRO A N 1
ATOM 750 C CA . PRO A 1 95 ? 22.550 5.061 -22.234 1.00 75.50 95 PRO A CA 1
ATOM 751 C C . PRO A 1 95 ? 22.080 5.949 -21.077 1.00 75.50 95 PRO A C 1
ATOM 753 O O . PRO A 1 95 ? 20.934 6.402 -21.030 1.00 75.50 95 PRO A O 1
ATOM 756 N N . THR A 1 96 ? 22.988 6.213 -20.143 1.00 79.31 96 THR A N 1
ATOM 757 C CA . THR A 1 96 ? 22.747 7.104 -19.005 1.00 79.31 96 THR A CA 1
ATOM 758 C C . THR A 1 96 ? 23.236 8.508 -19.349 1.00 79.31 96 THR A C 1
ATOM 760 O O . THR A 1 96 ? 24.370 8.680 -19.796 1.00 79.31 96 THR A O 1
ATOM 763 N N . GLY A 1 97 ? 22.390 9.516 -19.144 1.00 76.50 97 GLY A N 1
ATOM 764 C CA . GLY A 1 97 ? 22.756 10.922 -19.305 1.00 76.50 97 GLY A CA 1
ATOM 765 C C . GLY A 1 97 ? 23.696 11.415 -18.202 1.00 76.50 97 GLY A C 1
ATOM 766 O O . GLY A 1 97 ? 23.924 10.732 -17.204 1.00 76.50 97 GLY A O 1
ATOM 767 N N . ALA A 1 98 ? 24.208 12.639 -18.357 1.00 73.81 98 ALA A N 1
ATOM 768 C CA . ALA A 1 98 ? 25.100 13.278 -17.379 1.00 73.81 98 ALA A CA 1
ATOM 769 C C . ALA A 1 98 ? 24.483 13.388 -15.969 1.00 73.81 98 ALA A C 1
ATOM 771 O O . ALA A 1 98 ? 25.201 13.370 -14.972 1.00 73.81 98 ALA A O 1
ATOM 772 N N . ASP A 1 99 ? 23.153 13.421 -15.894 1.00 77.94 99 ASP A N 1
ATOM 773 C CA . ASP A 1 99 ? 22.380 13.525 -14.655 1.00 77.94 99 ASP A CA 1
ATOM 774 C C . ASP A 1 99 ? 22.175 12.170 -13.948 1.00 77.94 99 ASP A C 1
ATOM 776 O O . ASP A 1 99 ? 21.510 12.094 -12.916 1.00 77.94 99 ASP A O 1
ATOM 780 N N . GLY A 1 100 ? 22.703 11.074 -14.506 1.00 76.38 100 GLY A N 1
ATOM 781 C CA . GLY A 1 100 ? 22.532 9.724 -13.963 1.00 76.38 100 GLY A CA 1
ATOM 782 C C . GLY A 1 100 ? 21.190 9.065 -14.307 1.00 76.38 100 GLY A C 1
ATOM 783 O O . GLY A 1 100 ? 20.937 7.941 -13.875 1.00 76.38 100 GLY A O 1
ATOM 784 N N . PHE A 1 101 ? 20.339 9.726 -15.099 1.00 79.44 101 PHE A N 1
ATOM 785 C CA . PHE A 1 101 ? 19.066 9.181 -15.575 1.00 79.44 101 PHE A CA 1
ATOM 786 C C . PHE A 1 101 ? 19.202 8.508 -16.945 1.00 79.44 101 PHE A C 1
ATOM 788 O O . PHE A 1 101 ? 19.976 8.947 -17.794 1.00 79.44 101 PHE A O 1
ATOM 795 N N . GLU A 1 102 ? 18.426 7.445 -17.166 1.00 83.25 102 GLU A N 1
ATOM 796 C CA . GLU A 1 102 ? 18.313 6.780 -18.470 1.00 83.25 102 GLU A CA 1
ATOM 797 C C . GLU A 1 102 ? 17.760 7.755 -19.519 1.00 83.25 102 GLU A C 1
ATOM 799 O O . GLU A 1 102 ? 16.725 8.392 -19.300 1.00 83.25 102 GLU A O 1
ATOM 804 N N . ILE A 1 103 ? 18.424 7.838 -20.670 1.00 82.81 103 ILE A N 1
ATOM 805 C CA . ILE A 1 103 ? 17.920 8.571 -21.831 1.00 82.81 103 ILE A CA 1
ATOM 806 C C . ILE A 1 103 ? 16.910 7.658 -22.526 1.00 82.81 103 ILE A C 1
ATOM 808 O O . ILE A 1 103 ? 17.284 6.664 -23.147 1.00 82.81 103 ILE A O 1
ATOM 812 N N . LEU A 1 104 ? 15.625 7.978 -22.374 1.00 82.81 104 LEU A N 1
ATOM 813 C CA . LEU A 1 104 ? 14.512 7.188 -22.895 1.00 82.81 104 LEU A CA 1
ATOM 814 C C . LEU A 1 104 ? 13.723 7.996 -23.920 1.00 82.81 104 LEU A C 1
ATOM 816 O O . LEU A 1 104 ? 13.406 9.165 -23.689 1.00 82.81 104 LEU A O 1
ATOM 820 N N . THR A 1 105 ? 13.325 7.355 -25.017 1.00 85.06 105 THR A N 1
ATOM 821 C CA . THR A 1 105 ? 12.309 7.908 -25.922 1.00 85.06 105 THR A CA 1
ATOM 822 C C . THR A 1 105 ? 10.956 7.981 -25.203 1.00 85.06 105 THR A C 1
ATOM 824 O O . THR A 1 105 ? 10.694 7.211 -24.277 1.00 85.06 105 THR A O 1
ATOM 827 N N . GLU A 1 106 ? 10.035 8.836 -25.657 1.00 86.31 106 GLU A N 1
ATOM 828 C CA . GLU A 1 106 ? 8.699 8.966 -25.044 1.00 86.31 106 GLU A CA 1
ATOM 829 C C . GLU A 1 106 ? 7.967 7.614 -24.943 1.00 86.31 106 GLU A C 1
ATOM 831 O O . GLU A 1 106 ? 7.442 7.248 -23.889 1.00 86.31 106 GLU A O 1
ATOM 836 N N . LYS A 1 107 ? 8.023 6.805 -26.008 1.00 83.75 107 LYS A N 1
ATOM 837 C CA . LYS A 1 107 ? 7.464 5.444 -26.022 1.00 83.75 107 LYS A CA 1
ATOM 838 C C . LYS A 1 107 ? 8.062 4.571 -24.911 1.00 83.75 107 LYS A C 1
ATOM 840 O O . LYS A 1 107 ? 7.316 3.960 -24.145 1.00 83.75 107 LYS A O 1
ATOM 845 N N . GLN A 1 108 ? 9.383 4.580 -24.752 1.00 83.25 108 GLN A N 1
ATOM 846 C CA . GLN A 1 108 ? 10.091 3.798 -23.734 1.00 83.25 108 GLN A CA 1
ATOM 847 C C . GLN A 1 108 ? 9.780 4.288 -22.312 1.00 83.25 108 GLN A C 1
ATOM 849 O O . GLN A 1 108 ? 9.586 3.473 -21.411 1.00 83.25 108 GLN A O 1
ATOM 854 N N . ALA A 1 109 ? 9.644 5.601 -22.109 1.00 86.19 109 ALA A N 1
ATOM 855 C CA . ALA A 1 109 ? 9.232 6.172 -20.829 1.00 86.19 109 ALA A CA 1
ATOM 856 C C . ALA A 1 109 ? 7.814 5.718 -20.432 1.00 86.19 109 ALA A C 1
ATOM 858 O O . ALA A 1 109 ? 7.584 5.313 -19.287 1.00 86.19 109 ALA A O 1
ATOM 859 N N . THR A 1 110 ? 6.867 5.698 -21.382 1.00 89.06 110 THR A N 1
ATOM 860 C CA . THR A 1 110 ? 5.514 5.179 -21.112 1.00 89.06 110 THR A CA 1
ATOM 861 C C . THR A 1 110 ? 5.518 3.680 -20.804 1.00 89.06 110 THR A C 1
ATOM 863 O O . THR A 1 110 ? 4.792 3.231 -19.911 1.00 89.06 110 THR A O 1
ATOM 866 N N . LEU A 1 111 ? 6.354 2.897 -21.495 1.00 88.38 111 LEU A N 1
ATOM 867 C CA . LEU A 1 111 ? 6.522 1.470 -21.235 1.00 88.38 111 LEU A CA 1
ATOM 868 C C . LEU A 1 111 ? 7.108 1.227 -19.840 1.00 88.38 111 LEU A C 1
ATOM 870 O O . LEU A 1 111 ? 6.539 0.449 -19.074 1.00 88.38 111 LEU A O 1
ATOM 874 N N . LYS A 1 112 ? 8.176 1.944 -19.474 1.00 89.88 112 LYS A N 1
ATOM 875 C CA . LYS A 1 112 ? 8.791 1.900 -18.141 1.00 89.88 112 LYS A CA 1
ATOM 876 C C . LYS A 1 112 ? 7.759 2.154 -17.047 1.00 89.88 112 LYS A C 1
ATOM 878 O O . LYS A 1 112 ? 7.650 1.358 -16.116 1.00 89.88 112 LYS A O 1
ATOM 883 N N . GLY A 1 113 ? 6.934 3.193 -17.197 1.00 89.62 113 GLY A N 1
ATOM 884 C CA . GLY A 1 113 ? 5.842 3.483 -16.264 1.00 89.62 113 GLY A CA 1
ATOM 885 C C . GLY A 1 113 ? 4.852 2.320 -16.116 1.00 89.62 113 GLY A C 1
ATOM 886 O O . GLY A 1 113 ? 4.524 1.916 -14.998 1.00 89.62 113 GLY A O 1
ATOM 887 N N . LYS A 1 114 ? 4.427 1.711 -17.232 1.00 91.44 114 LYS A N 1
ATOM 888 C CA . LYS A 1 114 ? 3.525 0.542 -17.222 1.00 91.44 114 LYS A CA 1
ATOM 889 C C . LYS A 1 114 ? 4.156 -0.675 -16.540 1.00 91.44 114 LYS A C 1
ATOM 891 O O . LYS A 1 114 ? 3.476 -1.370 -15.781 1.00 91.44 114 LYS A O 1
ATOM 896 N N . VAL A 1 115 ? 5.441 -0.929 -16.786 1.00 90.19 115 VAL A N 1
ATOM 897 C CA . VAL A 1 115 ? 6.187 -2.037 -16.172 1.00 90.19 115 VAL A CA 1
ATOM 898 C C . VAL A 1 115 ? 6.320 -1.834 -14.662 1.00 90.19 115 VAL A C 1
ATOM 900 O O . VAL A 1 115 ? 6.045 -2.765 -13.898 1.00 90.19 115 VAL A O 1
ATOM 903 N N . ILE A 1 116 ? 6.662 -0.620 -14.220 1.00 91.62 116 ILE A N 1
ATOM 904 C CA . ILE A 1 116 ? 6.768 -0.269 -12.798 1.00 91.62 116 ILE A CA 1
ATOM 905 C C . ILE A 1 116 ? 5.429 -0.479 -12.091 1.00 91.62 116 ILE A C 1
ATOM 907 O O . ILE A 1 116 ? 5.367 -1.196 -11.090 1.00 91.62 116 ILE A O 1
ATOM 911 N N . GLU A 1 117 ? 4.338 0.054 -12.641 1.00 92.31 117 GLU A N 1
ATOM 912 C CA . GLU A 1 117 ? 2.998 -0.089 -12.060 1.00 92.31 117 GLU A CA 1
ATOM 913 C C . GLU A 1 117 ? 2.539 -1.552 -11.981 1.00 92.31 117 GLU A C 1
ATOM 915 O O . GLU A 1 117 ? 1.970 -2.007 -10.980 1.00 92.31 117 GLU A O 1
ATOM 920 N N . ARG A 1 118 ? 2.825 -2.339 -13.019 1.00 91.44 118 ARG A N 1
ATOM 921 C CA . ARG A 1 118 ? 2.538 -3.775 -13.026 1.00 91.44 118 ARG A CA 1
ATOM 922 C C . ARG A 1 118 ? 3.341 -4.512 -11.953 1.00 91.44 118 ARG A C 1
ATOM 924 O O . ARG A 1 118 ? 2.786 -5.368 -11.247 1.00 91.44 118 ARG A O 1
ATOM 931 N N . MET A 1 119 ? 4.637 -4.228 -11.845 1.00 91.00 119 MET A N 1
ATOM 932 C CA . MET A 1 119 ? 5.499 -4.873 -10.858 1.00 91.00 119 MET A CA 1
ATOM 933 C C . MET A 1 119 ? 5.066 -4.494 -9.446 1.00 91.00 119 MET A C 1
ATOM 935 O O . MET A 1 119 ? 4.903 -5.381 -8.612 1.00 91.00 119 MET A O 1
ATOM 939 N N . ARG A 1 120 ? 4.744 -3.218 -9.209 1.00 92.94 120 ARG A N 1
ATOM 940 C CA . ARG A 1 120 ? 4.160 -2.738 -7.955 1.00 92.94 120 ARG A CA 1
ATOM 941 C C . ARG A 1 120 ? 2.951 -3.584 -7.565 1.00 92.94 120 ARG A C 1
ATOM 943 O O . ARG A 1 120 ? 2.987 -4.254 -6.537 1.00 92.94 120 ARG A O 1
ATOM 950 N N . LYS A 1 121 ? 1.931 -3.694 -8.423 1.00 92.12 121 LYS A N 1
ATOM 951 C CA . LYS A 1 121 ? 0.751 -4.548 -8.156 1.00 92.12 121 LYS A CA 1
ATOM 952 C C . LYS A 1 121 ? 1.126 -6.002 -7.845 1.00 92.12 121 LYS A C 1
ATOM 954 O O . LYS A 1 121 ? 0.539 -6.625 -6.959 1.00 92.12 121 LYS A O 1
ATOM 959 N N . SER A 1 122 ? 2.111 -6.547 -8.553 1.00 91.31 122 SER A N 1
ATOM 960 C CA . SER A 1 122 ? 2.567 -7.928 -8.370 1.00 91.31 122 SER A CA 1
ATOM 961 C C . SER A 1 122 ? 3.266 -8.150 -7.025 1.00 91.31 122 SER A C 1
ATOM 963 O O . SER A 1 122 ? 2.978 -9.141 -6.350 1.00 91.31 122 SER A O 1
ATOM 965 N N . LEU A 1 123 ? 4.134 -7.222 -6.616 1.00 92.62 123 LEU A N 1
ATOM 966 C CA . LEU A 1 123 ? 4.813 -7.220 -5.321 1.00 92.62 123 LEU A CA 1
ATOM 967 C C . LEU A 1 123 ? 3.796 -7.100 -4.186 1.00 92.62 123 LEU A C 1
ATOM 969 O O . LEU A 1 123 ? 3.766 -7.953 -3.298 1.00 92.62 123 LEU A O 1
ATOM 973 N N . TYR A 1 124 ? 2.891 -6.124 -4.272 1.00 91.69 124 TYR A N 1
ATOM 974 C CA . TYR A 1 124 ? 1.808 -5.933 -3.306 1.00 91.69 124 TYR A CA 1
ATOM 975 C C . TYR A 1 124 ? 0.992 -7.214 -3.111 1.00 91.69 124 TYR A C 1
ATOM 977 O O . TYR A 1 124 ? 0.813 -7.681 -1.985 1.00 91.69 124 TYR A O 1
ATOM 985 N N . ASN A 1 125 ? 0.550 -7.840 -4.204 1.00 91.19 125 ASN A N 1
ATOM 986 C CA . ASN A 1 125 ? -0.196 -9.096 -4.144 1.00 91.19 125 ASN A CA 1
ATOM 987 C C . ASN A 1 125 ? 0.626 -10.238 -3.530 1.00 91.19 125 ASN A C 1
ATOM 989 O O . ASN A 1 125 ? 0.090 -11.043 -2.764 1.00 91.19 125 ASN A O 1
ATOM 993 N N . TRP A 1 126 ? 1.921 -10.320 -3.844 1.00 93.06 126 TRP A N 1
ATOM 994 C CA . TRP A 1 126 ? 2.809 -11.355 -3.319 1.00 93.06 126 TRP A CA 1
ATOM 995 C C . TRP A 1 126 ? 2.987 -11.247 -1.801 1.00 93.06 126 TRP A C 1
ATOM 997 O O . TRP A 1 126 ? 2.886 -12.271 -1.110 1.00 93.06 126 TRP A O 1
ATOM 1007 N N . PHE A 1 127 ? 3.214 -10.029 -1.297 1.00 91.94 127 PHE A N 1
ATOM 1008 C CA . PHE A 1 127 ? 3.386 -9.741 0.127 1.00 91.94 127 PHE A CA 1
ATOM 1009 C C . PHE A 1 127 ? 2.072 -9.916 0.885 1.00 91.94 127 PHE A C 1
ATOM 1011 O O . PHE A 1 127 ? 2.034 -10.702 1.832 1.00 91.94 127 PHE A O 1
ATOM 1018 N N . ASN A 1 128 ? 0.974 -9.325 0.397 1.00 89.38 128 ASN A N 1
ATOM 1019 C CA . ASN A 1 128 ? -0.364 -9.484 0.976 1.00 89.38 128 ASN A CA 1
ATOM 1020 C C . ASN A 1 128 ? -0.772 -10.955 1.091 1.00 89.38 128 ASN A C 1
ATOM 1022 O O . ASN A 1 128 ? -1.316 -11.381 2.107 1.00 89.38 128 ASN A O 1
ATOM 1026 N N . HIS A 1 129 ? -0.498 -11.766 0.063 1.00 89.56 129 HIS A N 1
ATOM 1027 C CA . HIS A 1 129 ? -0.824 -13.189 0.094 1.00 89.56 129 HIS A CA 1
ATOM 1028 C C . HIS A 1 129 ? -0.085 -13.940 1.213 1.00 89.56 129 HIS A C 1
ATOM 1030 O O . HIS A 1 129 ? -0.641 -14.868 1.802 1.00 89.56 129 HIS A O 1
ATOM 1036 N N . ARG A 1 130 ? 1.154 -13.542 1.520 1.00 88.50 130 ARG A N 1
ATOM 1037 C CA . ARG A 1 130 ? 2.010 -14.184 2.531 1.00 88.50 130 ARG A CA 1
ATOM 1038 C C . ARG A 1 130 ? 1.858 -13.593 3.927 1.00 88.50 130 ARG A C 1
ATOM 1040 O O . ARG A 1 130 ? 2.178 -14.274 4.898 1.00 88.50 130 ARG A O 1
ATOM 1047 N N . SER A 1 131 ? 1.322 -12.383 4.038 1.00 88.31 131 SER A N 1
ATOM 1048 C CA . SER A 1 131 ? 0.984 -11.727 5.299 1.00 88.31 131 SER A CA 1
ATOM 1049 C C . SER A 1 131 ? -0.493 -11.866 5.681 1.00 88.31 131 SER A C 1
ATOM 1051 O O . SER A 1 131 ? -0.892 -11.313 6.696 1.00 88.31 131 SER A O 1
ATOM 1053 N N . LYS A 1 132 ? -1.315 -12.643 4.952 1.00 83.62 132 LYS A N 1
ATOM 1054 C CA . LYS A 1 132 ? -2.760 -12.815 5.243 1.00 83.62 132 LYS A CA 1
ATOM 1055 C C . LYS A 1 132 ? -3.091 -13.147 6.703 1.00 83.62 132 LYS A C 1
ATOM 1057 O O . LYS A 1 132 ? -4.178 -12.826 7.172 1.00 83.62 132 LYS A O 1
ATOM 1062 N N . LYS A 1 133 ? -2.195 -13.851 7.402 1.00 80.62 133 LYS A N 1
ATOM 1063 C CA . LYS A 1 13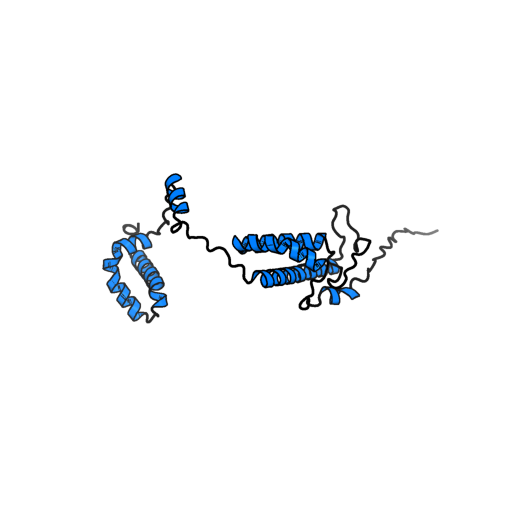3 ? -2.376 -14.237 8.812 1.00 80.62 133 LYS A CA 1
ATOM 1064 C C . LYS A 1 133 ? -1.909 -13.160 9.798 1.00 80.62 133 LYS A C 1
ATOM 1066 O O . LYS A 1 133 ? -2.276 -13.219 10.968 1.00 80.62 133 LYS A O 1
ATOM 1071 N N . THR A 1 134 ? -1.127 -12.189 9.338 1.00 78.75 134 THR A N 1
ATOM 1072 C CA . THR A 1 134 ? -0.640 -11.057 10.122 1.00 78.75 134 THR A CA 1
ATOM 1073 C C . THR A 1 134 ? -1.764 -10.036 10.238 1.00 78.75 134 THR A C 1
ATOM 1075 O O . THR A 1 134 ? -2.054 -9.295 9.302 1.00 78.75 134 THR A O 1
ATOM 1078 N N . LYS A 1 135 ? -2.444 -10.030 11.385 1.00 71.44 135 LYS A N 1
ATOM 1079 C CA . LYS A 1 135 ? -3.451 -9.015 11.702 1.00 71.44 135 LYS A CA 1
ATOM 1080 C C . LYS A 1 135 ? -2.750 -7.810 12.315 1.00 71.44 135 LYS A C 1
ATOM 1082 O O . LYS A 1 135 ? -1.854 -7.993 13.134 1.00 71.44 135 LYS A O 1
ATOM 1087 N N . THR A 1 136 ? -3.173 -6.609 11.930 1.00 71.12 136 THR A N 1
ATOM 1088 C CA . THR A 1 136 ? -2.760 -5.364 12.588 1.00 71.12 136 THR A CA 1
ATOM 1089 C C . THR A 1 136 ? -2.942 -5.507 14.097 1.00 71.12 136 THR A C 1
ATOM 1091 O O . THR A 1 136 ? -3.938 -6.080 14.561 1.00 71.12 136 THR A O 1
ATOM 1094 N N . LEU A 1 137 ? -1.973 -5.020 14.877 1.00 68.19 137 LEU A N 1
ATOM 1095 C CA . LEU A 1 137 ? -2.143 -4.991 16.322 1.00 68.19 137 LEU A CA 1
ATOM 1096 C C . LEU A 1 137 ? -3.354 -4.111 16.612 1.00 68.19 137 LEU A C 1
ATOM 1098 O O . LEU A 1 137 ? -3.439 -2.972 16.146 1.00 68.19 137 LEU A O 1
ATOM 1102 N N . LYS A 1 138 ? -4.318 -4.652 17.366 1.00 64.19 138 LYS A N 1
ATOM 1103 C CA . LYS A 1 138 ? -5.403 -3.834 17.895 1.00 64.19 138 LYS A CA 1
ATOM 1104 C C . LYS A 1 138 ? -4.749 -2.830 18.826 1.00 64.19 138 LYS A C 1
ATOM 1106 O O . LYS A 1 138 ? -4.382 -3.178 19.943 1.00 64.19 138 LYS A O 1
ATOM 1111 N N . ARG A 1 139 ? -4.568 -1.601 18.347 1.00 58.97 139 ARG A N 1
ATOM 1112 C CA . ARG A 1 139 ? -4.185 -0.493 19.207 1.00 58.97 139 ARG A CA 1
ATOM 1113 C C . ARG A 1 139 ? -5.297 -0.390 20.241 1.00 58.97 139 ARG A C 1
ATOM 1115 O O . ARG A 1 139 ? -6.442 -0.114 19.872 1.00 58.97 139 ARG A O 1
ATOM 1122 N N . SER A 1 140 ? -4.986 -0.711 21.495 1.00 57.53 140 SER A N 1
ATOM 1123 C CA . SER A 1 140 ? -5.881 -0.403 22.600 1.00 57.53 140 SER A CA 1
ATOM 1124 C C . SER A 1 140 ? -6.240 1.069 22.451 1.00 57.53 140 SER A C 1
ATOM 1126 O O . SER A 1 140 ? -5.383 1.920 22.179 1.00 57.53 140 SER A O 1
ATOM 1128 N N . LYS A 1 141 ? -7.533 1.385 22.515 1.00 58.88 141 LYS A N 1
ATOM 1129 C CA . LYS A 1 141 ? -7.909 2.788 22.641 1.00 58.88 141 LYS A CA 1
ATOM 1130 C C . LYS A 1 141 ? -7.198 3.274 23.902 1.00 58.88 141 LYS A C 1
ATOM 1132 O O . LYS A 1 141 ? -7.286 2.612 24.928 1.00 58.88 141 LYS A O 1
ATOM 1137 N N . SER A 1 142 ? -6.490 4.399 23.821 1.00 59.44 142 SER A N 1
ATOM 1138 C CA . SER A 1 142 ? -5.741 4.992 24.948 1.00 59.44 142 SER A CA 1
ATOM 1139 C C . SER A 1 142 ? -6.597 5.163 26.225 1.00 59.44 142 SER A C 1
ATOM 1141 O O . SER A 1 142 ? -6.086 5.256 27.337 1.00 59.44 142 SER A O 1
ATOM 1143 N N . THR A 1 143 ? -7.921 5.140 26.082 1.00 58.72 143 THR A N 1
ATOM 1144 C CA . THR A 1 143 ? -8.899 5.164 27.174 1.00 58.72 143 THR A CA 1
ATOM 1145 C C . THR A 1 143 ? -9.073 3.842 27.931 1.00 58.72 143 THR A C 1
ATOM 1147 O O . THR A 1 143 ? -9.657 3.859 29.005 1.00 58.72 143 THR A O 1
ATOM 1150 N N . GLU A 1 144 ? -8.634 2.707 27.383 1.00 64.06 144 GLU A N 1
ATOM 1151 C CA . GLU A 1 144 ? -8.843 1.358 27.945 1.00 64.06 144 GLU A CA 1
ATOM 1152 C C . GLU A 1 144 ? -7.535 0.682 28.384 1.00 64.06 144 GLU A C 1
ATOM 1154 O O . GLU A 1 144 ? -7.574 -0.335 29.072 1.00 64.06 144 GLU A O 1
ATOM 1159 N N . ASP A 1 145 ? -6.377 1.224 28.000 1.00 75.56 145 ASP A N 1
ATOM 1160 C CA . ASP A 1 145 ? -5.078 0.690 28.404 1.00 75.56 145 ASP A CA 1
ATOM 1161 C C . ASP A 1 145 ? -4.607 1.345 29.723 1.00 75.56 145 ASP A C 1
ATOM 1163 O O . ASP A 1 145 ? -4.476 2.571 29.807 1.00 75.56 145 ASP A O 1
ATOM 1167 N N . PRO A 1 146 ? -4.372 0.561 30.793 1.00 77.38 146 PRO A N 1
ATOM 1168 C CA . PRO A 1 146 ? -3.959 1.096 32.089 1.00 77.38 146 PRO A CA 1
ATOM 1169 C C . PRO A 1 146 ? -2.624 1.851 32.023 1.00 77.38 146 PRO A C 1
ATOM 1171 O O . PRO A 1 146 ? -2.439 2.810 32.775 1.00 77.38 146 PRO A O 1
ATOM 1174 N N . LEU A 1 147 ? -1.718 1.483 31.107 1.00 79.31 147 LEU A N 1
ATOM 1175 C CA . LEU A 1 147 ? -0.462 2.210 30.905 1.00 79.31 147 LEU A CA 1
ATOM 1176 C C . LEU A 1 147 ? -0.704 3.572 30.262 1.00 79.31 147 LEU A C 1
ATOM 1178 O O . LEU A 1 147 ? -0.135 4.562 30.717 1.00 79.31 147 LEU A O 1
ATOM 1182 N N . SER A 1 148 ? -1.572 3.663 29.254 1.00 72.94 148 SER A N 1
ATOM 1183 C CA . SER A 1 148 ? -1.900 4.958 28.654 1.00 72.94 148 SER A CA 1
ATOM 1184 C C . SER A 1 148 ? -2.661 5.862 29.621 1.00 72.94 148 SER A C 1
ATOM 1186 O O . SER A 1 148 ? -2.406 7.061 29.636 1.00 72.94 148 SER A O 1
ATOM 1188 N N . ILE A 1 149 ? -3.519 5.314 30.490 1.00 74.75 149 ILE A N 1
ATOM 1189 C CA . ILE A 1 149 ? -4.168 6.074 31.573 1.00 74.75 149 ILE A CA 1
ATOM 1190 C C . ILE A 1 149 ? -3.127 6.626 32.555 1.00 74.75 149 ILE A C 1
ATOM 1192 O O . ILE A 1 149 ? -3.173 7.810 32.891 1.00 74.75 149 ILE A O 1
ATOM 1196 N N . LEU A 1 150 ? -2.178 5.794 32.996 1.00 79.25 150 LEU A N 1
ATOM 1197 C CA . LEU A 1 150 ? -1.104 6.212 33.899 1.00 79.25 150 LEU A CA 1
ATOM 1198 C C . LEU A 1 150 ? -0.249 7.317 33.266 1.00 79.25 150 LEU A C 1
ATOM 1200 O O . LEU A 1 150 ? -0.002 8.339 33.902 1.00 79.25 150 LEU A O 1
ATOM 1204 N N . VAL A 1 151 ? 0.157 7.133 32.008 1.00 80.25 151 VAL A N 1
A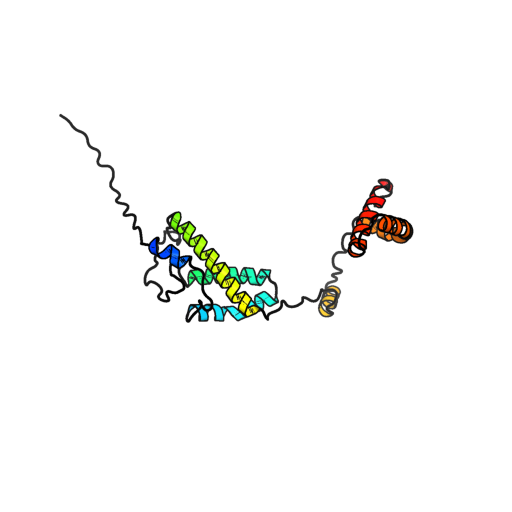TOM 1205 C CA . VAL A 1 151 ? 0.959 8.103 31.252 1.00 80.25 151 VAL A CA 1
ATOM 1206 C C . VAL A 1 151 ? 0.198 9.415 31.068 1.00 80.25 151 VAL A C 1
ATOM 1208 O O . VAL A 1 151 ? 0.754 10.474 31.340 1.00 80.25 151 VAL A O 1
ATOM 1211 N N . ASN A 1 152 ? -1.087 9.372 30.707 1.00 75.19 152 ASN A N 1
ATOM 1212 C CA . ASN A 1 152 ? -1.920 10.573 30.603 1.00 75.19 152 ASN A CA 1
ATOM 1213 C C . ASN A 1 152 ? -2.043 11.296 31.956 1.00 75.19 152 ASN A C 1
ATOM 1215 O O . ASN A 1 152 ? -1.980 12.522 32.001 1.00 75.19 152 ASN A O 1
ATOM 1219 N N . ARG A 1 153 ? -2.167 10.553 33.066 1.00 75.88 153 ARG A N 1
ATOM 1220 C CA . ARG A 1 153 ? -2.243 11.120 34.421 1.00 75.88 153 ARG A CA 1
ATOM 1221 C C . ARG A 1 153 ? -0.920 11.752 34.864 1.00 75.88 153 ARG A C 1
ATOM 1223 O O . ARG A 1 153 ? -0.943 12.829 35.447 1.00 75.88 153 ARG A O 1
ATOM 1230 N N . LEU A 1 154 ? 0.211 11.110 34.566 1.00 82.00 154 LEU A N 1
ATOM 1231 C CA . LEU A 1 154 ? 1.563 11.620 34.839 1.00 82.00 154 LEU A CA 1
ATOM 1232 C C . LEU A 1 154 ? 1.879 12.880 34.031 1.00 82.00 154 LEU A C 1
ATOM 1234 O O . LEU A 1 154 ? 2.481 13.810 34.553 1.00 82.00 154 LEU A O 1
ATOM 1238 N N . LEU A 1 155 ? 1.453 12.917 32.769 1.00 82.44 155 LEU A N 1
ATOM 1239 C CA . LEU A 1 155 ? 1.681 14.044 31.866 1.00 82.44 155 LEU A CA 1
ATOM 1240 C C . LEU A 1 155 ? 0.667 15.187 32.051 1.00 82.44 155 LEU A C 1
ATOM 1242 O O . LEU A 1 155 ? 0.730 16.168 31.316 1.00 82.44 155 LEU A O 1
ATOM 1246 N N . GLY A 1 156 ? -0.297 15.059 32.973 1.00 74.19 156 GLY A N 1
ATOM 1247 C CA . GLY A 1 156 ? -1.387 16.030 33.135 1.00 74.19 156 GLY A CA 1
ATOM 1248 C C . GLY A 1 156 ? -2.287 16.154 31.898 1.00 74.19 156 GLY A C 1
ATOM 1249 O O . GLY A 1 156 ? -3.031 17.123 31.762 1.00 74.19 156 GLY A O 1
ATOM 1250 N N . TYR A 1 157 ? -2.225 15.182 30.985 1.00 62.19 157 TYR A N 1
ATOM 1251 C CA . TYR A 1 157 ? -2.943 15.182 29.719 1.00 62.19 157 TYR A CA 1
ATOM 1252 C C . TYR A 1 157 ? -4.386 14.718 29.953 1.00 62.19 157 TYR A C 1
ATOM 1254 O O . TYR A 1 157 ? -4.773 13.587 29.655 1.00 62.19 157 TYR A O 1
ATOM 1262 N N . ALA A 1 158 ? -5.222 15.609 30.486 1.00 59.69 158 ALA A N 1
ATOM 1263 C CA . ALA A 1 158 ? -6.644 15.551 30.190 1.00 59.69 158 ALA A CA 1
ATOM 1264 C C . ALA A 1 158 ? -6.760 15.913 28.706 1.00 59.69 158 ALA A C 1
ATOM 1266 O O . ALA A 1 158 ? -6.648 17.082 28.347 1.00 59.69 158 ALA A O 1
ATOM 1267 N N . GLY A 1 159 ? -6.843 14.902 27.831 1.00 58.31 159 GLY A N 1
ATOM 1268 C CA . GLY A 1 159 ? -6.936 15.121 26.386 1.00 58.31 159 GLY A CA 1
ATOM 1269 C C . GLY A 1 159 ? -7.967 16.208 26.059 1.00 58.31 159 GLY A C 1
ATOM 1270 O O . GLY A 1 159 ? -8.921 16.372 26.825 1.00 58.31 159 GLY A O 1
ATOM 1271 N N . PRO A 1 160 ? -7.786 16.961 24.960 1.00 56.03 160 PRO A N 1
ATOM 1272 C CA . PRO A 1 160 ? -8.625 18.112 24.661 1.00 56.03 160 PRO A CA 1
ATOM 1273 C C . PRO A 1 160 ? -10.088 17.693 24.751 1.00 56.03 160 PRO A C 1
ATOM 1275 O O . PRO A 1 160 ? -10.513 16.749 24.073 1.00 56.03 160 PRO A O 1
ATOM 1278 N N . ALA A 1 161 ? -10.839 18.349 25.641 1.00 59.00 161 ALA A N 1
ATOM 1279 C CA . ALA A 1 161 ? -12.273 18.149 25.719 1.00 59.00 161 ALA A CA 1
ATOM 1280 C C . ALA A 1 161 ? -12.807 18.310 24.297 1.00 59.00 161 ALA A C 1
ATOM 1282 O O . ALA A 1 161 ? -12.498 19.301 23.633 1.00 59.00 161 ALA A O 1
ATOM 1283 N N . LYS A 1 162 ? -13.532 17.303 23.791 1.00 62.06 162 LYS A N 1
ATOM 1284 C CA . LYS A 1 162 ? -14.168 17.420 22.477 1.00 62.06 162 LYS A CA 1
ATOM 1285 C C . LYS A 1 162 ? -14.955 18.723 22.487 1.00 62.06 162 LYS A C 1
ATOM 1287 O O . LYS A 1 162 ? -15.869 18.853 23.301 1.00 62.06 162 LYS A O 1
ATOM 1292 N N . LEU A 1 163 ? -14.566 19.664 21.629 1.00 61.06 163 LEU A N 1
ATOM 1293 C CA . LEU A 1 163 ? -15.294 20.908 21.440 1.00 61.06 163 LEU A CA 1
ATOM 1294 C C . LEU A 1 163 ? -16.695 20.517 20.976 1.00 61.06 163 LEU A C 1
ATOM 1296 O O . LEU A 1 163 ? -16.870 20.023 19.863 1.00 61.06 163 LEU A O 1
ATOM 1300 N N . ARG A 1 164 ? -17.666 20.633 21.880 1.00 70.50 164 ARG A N 1
ATOM 1301 C CA . ARG A 1 164 ? -19.071 20.401 21.570 1.00 70.50 164 ARG A CA 1
ATOM 1302 C C . ARG A 1 164 ? -19.611 21.676 20.954 1.00 70.50 164 ARG A C 1
ATOM 1304 O O . ARG A 1 164 ? -19.413 22.757 21.498 1.00 70.50 164 ARG A O 1
ATOM 1311 N N . THR A 1 165 ? -20.290 21.549 19.828 1.00 79.94 165 THR A N 1
ATOM 1312 C CA . THR A 1 165 ? -21.015 22.673 19.222 1.00 79.94 165 THR A CA 1
ATOM 1313 C C . THR A 1 165 ? -22.204 23.083 20.101 1.00 79.94 165 THR A C 1
ATOM 1315 O O . THR A 1 165 ? -22.774 22.220 20.771 1.00 79.94 165 THR A O 1
ATOM 1318 N N . GLY A 1 166 ? -22.615 24.358 2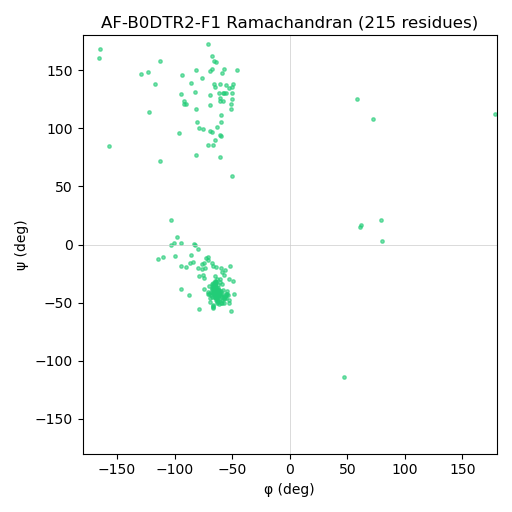0.079 1.00 79.00 166 GLY A N 1
ATOM 1319 C CA . GLY A 1 166 ? -23.683 24.905 20.941 1.00 79.00 166 GLY A CA 1
ATOM 1320 C C . GLY A 1 166 ? -24.964 24.059 20.978 1.00 79.00 166 GLY A C 1
ATOM 1321 O O . GLY A 1 166 ? -25.459 23.717 22.051 1.00 79.00 166 GLY A O 1
ATOM 1322 N N . TRP A 1 167 ? -25.414 23.555 19.821 1.00 81.44 167 TRP A N 1
ATOM 1323 C CA . TRP A 1 167 ? -26.585 22.669 19.726 1.00 81.44 167 TRP A CA 1
ATOM 1324 C C . TRP A 1 167 ? -26.424 21.317 20.448 1.00 81.44 167 TRP A C 1
ATOM 1326 O O . TRP A 1 167 ? -27.409 20.747 20.923 1.00 81.44 167 TRP A O 1
ATOM 1336 N N . GLU A 1 168 ? -25.202 20.779 20.552 1.00 82.38 168 GLU A N 1
ATOM 1337 C CA . GLU A 1 168 ? -24.927 19.535 21.288 1.00 82.38 168 GLU A CA 1
ATOM 1338 C C . GLU A 1 168 ? -24.977 19.767 22.797 1.00 82.38 168 GLU A C 1
ATOM 1340 O O . GLU A 1 168 ? -25.475 18.913 23.536 1.00 82.38 168 GLU A O 1
ATOM 1345 N N . MET A 1 169 ? -24.476 20.918 23.252 1.00 82.50 169 MET A N 1
ATOM 1346 C CA . MET A 1 169 ? -24.531 21.344 24.652 1.00 82.50 169 MET A CA 1
ATOM 1347 C C . MET A 1 169 ? -25.979 21.610 25.069 1.00 82.50 169 MET A C 1
ATOM 1349 O O . MET A 1 169 ? -26.483 20.955 25.985 1.00 82.50 169 MET A O 1
ATOM 1353 N N . TRP A 1 170 ? -26.678 22.469 24.324 1.00 84.75 170 TRP A N 1
ATOM 1354 C CA . TRP A 1 170 ? -28.082 22.800 24.556 1.00 84.75 170 TRP A CA 1
ATOM 1355 C C . TRP A 1 170 ? -28.981 21.565 24.489 1.00 84.75 170 TRP A C 1
ATOM 1357 O O . TRP A 1 170 ? -29.763 21.310 25.402 1.00 84.75 170 TRP A O 1
ATOM 1367 N N . GLY A 1 171 ? -28.824 20.732 23.458 1.00 83.50 171 GLY A N 1
ATOM 1368 C CA . GLY A 1 171 ? -29.634 19.529 23.295 1.00 83.50 171 GLY A CA 1
ATOM 1369 C C . GLY A 1 171 ? -29.308 18.422 24.304 1.00 83.50 171 GLY A C 1
ATOM 1370 O O . GLY A 1 171 ? -30.021 17.418 24.353 1.00 83.50 171 GLY A O 1
ATOM 1371 N N . THR A 1 172 ? -28.216 18.533 25.066 1.00 84.06 172 THR A N 1
ATOM 1372 C CA . THR A 1 172 ? -27.935 17.651 26.211 1.00 84.06 172 THR A CA 1
ATOM 1373 C C . THR A 1 172 ? -28.582 18.197 27.480 1.00 84.06 172 THR A C 1
ATOM 1375 O O . THR A 1 172 ? -29.211 17.422 28.191 1.00 84.06 172 THR A O 1
ATOM 1378 N N . ALA A 1 173 ? -28.487 19.508 27.718 1.00 84.38 173 ALA A N 1
ATOM 1379 C CA . ALA A 1 173 ? -29.113 20.174 28.861 1.00 84.38 173 ALA A CA 1
ATOM 1380 C C . ALA A 1 173 ? -30.652 20.115 28.817 1.00 84.38 173 ALA A C 1
ATOM 1382 O O . ALA A 1 173 ? -31.286 19.943 29.848 1.00 84.38 173 ALA A O 1
ATOM 1383 N N . ASN A 1 174 ? -31.241 20.176 27.619 1.00 84.06 174 ASN A N 1
ATOM 1384 C CA . ASN A 1 174 ? -32.693 20.181 27.403 1.00 84.06 174 ASN A CA 1
ATOM 1385 C C . ASN A 1 174 ? -33.228 18.823 26.922 1.00 84.06 174 ASN A C 1
ATOM 1387 O O . ASN A 1 174 ? -34.265 18.743 26.271 1.00 84.06 174 ASN A O 1
ATOM 1391 N N . TYR A 1 175 ? -32.504 17.724 27.158 1.00 80.62 175 TYR A N 1
ATOM 1392 C CA . TYR A 1 175 ? -32.912 16.442 26.581 1.00 80.62 175 TYR A CA 1
ATOM 1393 C C . TYR A 1 175 ? -34.235 15.917 27.151 1.00 80.62 175 TYR A C 1
ATOM 1395 O O . TYR A 1 175 ? -34.994 15.298 26.412 1.00 80.62 175 TYR A O 1
ATOM 1403 N N . GLU A 1 176 ? -34.516 16.158 28.431 1.00 84.44 176 GLU A N 1
ATOM 1404 C CA . GLU A 1 176 ? -35.751 15.688 29.070 1.00 84.44 176 GLU A CA 1
ATOM 1405 C C . GLU A 1 176 ? -37.000 16.329 28.463 1.00 84.44 176 GLU A C 1
ATOM 1407 O O . GLU A 1 176 ? -37.958 15.613 28.189 1.00 84.44 176 GLU A O 1
ATOM 1412 N N . SER A 1 177 ? -36.960 17.624 28.134 1.00 83.06 177 SER A N 1
ATOM 1413 C CA . SER A 1 177 ? -38.068 18.311 27.455 1.00 83.06 177 SER A CA 1
ATOM 1414 C C . SER A 1 177 ? -38.180 17.957 25.968 1.00 83.06 177 SER A C 1
ATOM 1416 O O . SER A 1 177 ? -39.274 17.949 25.412 1.00 83.06 177 SER A O 1
ATOM 1418 N N . LEU A 1 178 ? -37.066 17.618 25.313 1.00 83.81 178 LEU A N 1
ATOM 1419 C CA . LEU A 1 178 ? -37.035 17.253 23.892 1.00 83.81 178 LEU A CA 1
ATOM 1420 C C . LEU A 1 178 ? -37.341 15.777 23.624 1.00 83.81 178 LEU A C 1
ATOM 1422 O O . LEU A 1 178 ? -37.460 15.393 22.460 1.00 83.81 178 LEU A O 1
ATOM 1426 N N . ARG A 1 179 ? -37.418 14.936 24.661 1.00 87.19 179 ARG A N 1
ATOM 1427 C CA . ARG A 1 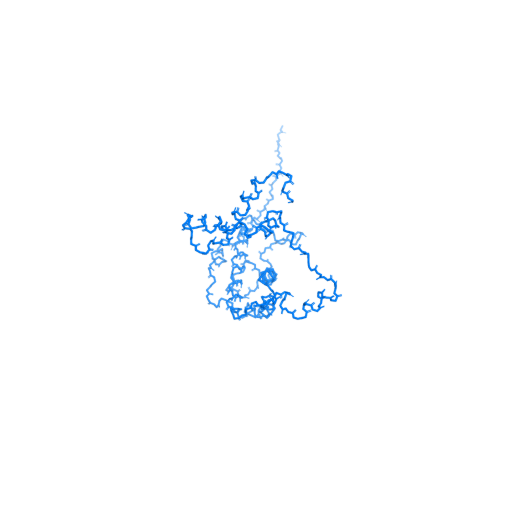179 ? -37.533 13.482 24.511 1.00 87.19 179 ARG A CA 1
ATOM 1428 C C . ARG A 1 179 ? -38.855 13.062 23.878 1.00 87.19 179 ARG A C 1
ATOM 1430 O O . ARG A 1 179 ? -38.824 12.344 22.883 1.00 87.19 179 ARG A O 1
ATOM 1437 N N . GLU A 1 180 ? -39.981 13.502 24.431 1.00 88.38 180 GLU A N 1
ATOM 1438 C CA . GLU A 1 180 ? -41.307 13.138 23.912 1.00 88.38 180 GLU A CA 1
ATOM 1439 C C . GLU A 1 180 ? -41.536 13.664 22.481 1.00 88.38 180 GLU A C 1
ATOM 1441 O O . GLU A 1 180 ? -41.838 12.844 21.609 1.00 88.38 180 GLU A O 1
ATOM 1446 N N . PRO A 1 181 ? -41.262 14.951 22.167 1.00 88.00 181 PRO A N 1
ATOM 1447 C CA . PRO A 1 181 ? -41.370 15.464 20.797 1.00 88.00 181 PRO A CA 1
ATOM 1448 C C . PRO A 1 181 ? -40.469 14.731 19.795 1.00 88.00 181 PRO A C 1
ATOM 1450 O O . PRO A 1 181 ? -40.817 14.555 18.628 1.00 88.00 181 PRO A O 1
ATOM 1453 N N . PHE A 1 182 ? -39.289 14.288 20.238 1.00 89.69 182 PHE A N 1
ATOM 1454 C CA . PHE A 1 182 ? -38.378 13.505 19.410 1.00 89.69 182 PHE A CA 1
ATOM 1455 C C . PHE A 1 182 ? -38.922 12.100 19.117 1.00 89.69 182 PHE A C 1
ATOM 1457 O O . PHE A 1 182 ? -38.847 11.655 17.971 1.00 89.69 182 PHE A O 1
ATOM 1464 N N . GLU A 1 183 ? -39.432 11.391 20.129 1.00 89.88 183 GLU A N 1
ATOM 1465 C CA . GLU A 1 183 ? -39.962 10.030 19.972 1.00 89.88 183 GLU A CA 1
ATOM 1466 C C . GLU A 1 183 ? -41.207 10.015 19.065 1.00 89.88 183 GLU A C 1
ATOM 1468 O O . GLU A 1 183 ? -41.376 9.090 18.265 1.00 89.88 183 GLU A O 1
ATOM 1473 N N . GLU A 1 184 ? -42.037 11.059 19.128 1.00 90.25 184 GLU A N 1
ATOM 1474 C CA . GLU A 1 184 ? -43.172 11.270 18.224 1.00 90.25 184 GLU A CA 1
ATOM 1475 C C . GLU A 1 184 ? -42.705 11.546 16.786 1.00 90.25 184 GLU A C 1
ATOM 1477 O O . GLU A 1 184 ? -43.040 10.789 15.871 1.00 90.25 184 GLU A O 1
ATOM 1482 N N . ALA A 1 185 ? -41.808 12.519 16.592 1.00 88.12 185 ALA A N 1
ATOM 1483 C CA . ALA A 1 185 ? -41.257 12.843 15.275 1.00 88.12 185 ALA A CA 1
ATOM 1484 C C . ALA A 1 185 ? -40.494 11.666 14.636 1.00 88.12 185 ALA A C 1
ATOM 1486 O O . ALA A 1 185 ? -40.477 11.509 13.411 1.00 88.12 185 ALA A O 1
ATOM 1487 N N . PHE A 1 186 ? -39.841 10.820 15.440 1.00 89.81 186 PHE A N 1
ATOM 1488 C CA . PHE A 1 186 ? -39.169 9.622 14.942 1.00 89.81 186 PHE A CA 1
ATOM 1489 C C . PHE A 1 186 ? -40.177 8.571 14.467 1.00 89.81 186 PHE A C 1
ATOM 1491 O O . PHE A 1 186 ? -39.993 8.000 13.388 1.00 89.81 186 PHE A O 1
ATOM 1498 N N . ARG A 1 187 ? -41.264 8.364 15.220 1.00 89.44 187 ARG A N 1
ATOM 1499 C CA . ARG A 1 187 ? -42.343 7.431 14.870 1.00 89.44 187 ARG A CA 1
ATOM 1500 C C . ARG A 1 187 ? -43.049 7.839 13.579 1.00 89.44 187 ARG A C 1
ATOM 1502 O O . ARG A 1 187 ? -43.230 6.998 12.702 1.00 89.44 187 ARG A O 1
ATOM 1509 N N . GLU A 1 188 ? -43.355 9.125 13.426 1.00 90.00 188 GLU A N 1
ATOM 1510 C CA . GLU A 1 188 ? -43.940 9.686 12.201 1.00 90.00 188 GLU A CA 1
ATOM 1511 C C . GLU A 1 188 ? -43.000 9.585 10.997 1.00 90.00 188 GLU A C 1
ATOM 1513 O O . GLU A 1 188 ? -43.440 9.382 9.867 1.00 90.00 188 GLU A O 1
ATOM 1518 N N . SER A 1 189 ? -41.685 9.675 11.223 1.00 85.44 189 SER A N 1
ATOM 1519 C CA . SER A 1 189 ? -40.703 9.578 10.142 1.00 85.44 189 SER A CA 1
ATOM 1520 C C . SER A 1 189 ? -40.621 8.188 9.498 1.00 85.44 189 SER A C 1
ATOM 1522 O O . SER A 1 189 ? -40.018 8.057 8.430 1.00 85.44 189 SER A O 1
ATOM 1524 N N . GLY A 1 190 ? -41.160 7.148 10.153 1.00 87.38 190 GLY A N 1
ATOM 1525 C CA . GLY A 1 190 ? -41.139 5.762 9.675 1.00 87.38 190 GLY A CA 1
ATOM 1526 C C . GLY A 1 190 ? -39.732 5.180 9.489 1.00 87.38 190 GLY A C 1
ATOM 1527 O O . GLY A 1 190 ? -39.556 4.178 8.792 1.00 87.38 190 GLY A O 1
ATOM 1528 N N . LYS A 1 191 ? -38.699 5.821 10.053 1.00 88.25 191 LYS A N 1
ATOM 1529 C CA . LYS A 1 191 ? -37.308 5.418 9.842 1.00 88.25 191 LYS A CA 1
ATOM 1530 C C . LYS A 1 191 ? -36.962 4.166 10.655 1.00 88.25 191 LYS A C 1
ATOM 1532 O O . LYS A 1 191 ? -37.382 4.041 11.800 1.00 88.25 191 LYS A O 1
ATOM 1537 N N . PRO A 1 192 ? -36.130 3.259 10.108 1.00 89.56 192 PRO A N 1
ATOM 1538 C CA . PRO A 1 192 ? -35.612 2.123 10.863 1.00 89.56 192 PRO A CA 1
ATOM 1539 C C . PRO A 1 192 ? -34.828 2.556 12.108 1.00 89.56 192 PRO A C 1
ATOM 1541 O O . PRO A 1 192 ? -34.079 3.534 12.057 1.00 89.56 192 PRO A O 1
ATOM 1544 N N . GLU A 1 193 ? -34.877 1.746 13.169 1.00 88.12 193 GLU A N 1
ATOM 1545 C CA . GLU A 1 193 ? -34.184 1.980 14.452 1.00 88.12 193 GLU A CA 1
ATOM 1546 C C . GLU A 1 193 ? -32.677 2.253 14.298 1.00 88.12 193 GLU A C 1
ATOM 1548 O O . GLU A 1 193 ? -32.077 3.043 15.024 1.00 88.12 193 GLU A O 1
ATOM 1553 N N . LYS A 1 194 ? -32.053 1.682 13.260 1.00 89.06 194 LYS A N 1
ATOM 1554 C CA . LYS A 1 194 ? -30.645 1.933 12.901 1.00 89.06 194 LYS A CA 1
ATOM 1555 C C . LYS A 1 194 ? -30.328 3.420 12.661 1.00 89.06 194 LYS A C 1
ATOM 1557 O O . LYS A 1 194 ? -29.168 3.811 12.759 1.00 89.06 194 LYS A O 1
ATOM 1562 N N . HIS A 1 195 ? -31.332 4.245 12.357 1.00 88.44 195 HIS A N 1
ATOM 1563 C CA . HIS A 1 195 ? -31.197 5.685 12.126 1.00 88.44 195 HIS A CA 1
ATOM 1564 C C . HIS A 1 195 ? -31.613 6.553 13.322 1.00 88.44 195 HIS A C 1
ATOM 1566 O O . HIS A 1 195 ? -31.522 7.778 13.224 1.00 88.44 195 HIS A O 1
ATOM 1572 N N . HIS A 1 196 ? -32.015 5.955 14.447 1.00 87.31 196 HIS A N 1
ATOM 1573 C CA . HIS A 1 196 ? -32.504 6.661 15.634 1.00 87.31 196 HIS A CA 1
ATOM 1574 C C . HIS A 1 196 ? -31.500 7.710 16.145 1.00 87.31 196 HIS A C 1
ATOM 1576 O O . HIS A 1 196 ? -31.841 8.875 16.354 1.00 87.31 196 HIS A O 1
ATOM 1582 N N . ALA A 1 197 ? -30.214 7.347 16.236 1.00 85.94 197 ALA A N 1
ATOM 1583 C CA . ALA A 1 197 ? -29.155 8.256 16.685 1.00 85.94 197 ALA A CA 1
ATOM 1584 C C . ALA A 1 197 ? -28.917 9.436 15.722 1.00 85.94 197 ALA A C 1
ATOM 1586 O O . ALA A 1 197 ? -28.771 10.581 16.155 1.00 85.94 197 ALA A O 1
ATOM 1587 N N . THR A 1 198 ? -28.905 9.182 14.410 1.00 89.38 198 THR A N 1
ATOM 1588 C CA . THR A 1 198 ? -28.734 10.233 13.395 1.00 89.38 198 THR A CA 1
ATOM 1589 C C . THR A 1 198 ? -29.931 11.181 13.380 1.00 89.38 198 THR A C 1
ATOM 1591 O O . THR A 1 198 ? -29.754 12.398 13.300 1.00 89.38 198 THR A O 1
ATOM 1594 N N . PHE A 1 199 ? -31.145 10.638 13.506 1.00 87.81 199 PHE A N 1
ATOM 1595 C CA . PHE A 1 199 ? -32.369 11.429 13.565 1.00 87.81 199 PHE A CA 1
ATOM 1596 C C . PHE A 1 199 ? -32.384 12.330 14.801 1.00 87.81 199 PHE A C 1
ATOM 1598 O O . PHE A 1 199 ? -32.643 13.524 14.670 1.00 87.81 199 PHE A O 1
ATOM 1605 N N . ARG A 1 200 ? -31.975 11.805 15.963 1.00 86.75 200 ARG A N 1
ATOM 1606 C CA . ARG A 1 200 ? -31.862 12.570 17.213 1.00 86.75 200 ARG A CA 1
ATOM 1607 C C . ARG A 1 200 ? -30.952 13.785 17.073 1.00 86.75 200 ARG A C 1
ATOM 1609 O O . ARG A 1 200 ? -31.331 14.876 17.487 1.00 86.75 200 ARG A O 1
ATOM 1616 N N . ASN A 1 201 ? -29.785 13.628 16.451 1.00 88.69 201 ASN A N 1
ATOM 1617 C CA . ASN A 1 201 ? -28.871 14.752 16.230 1.00 88.69 201 ASN A CA 1
ATOM 1618 C C . ASN A 1 201 ? -29.469 15.792 15.272 1.00 88.69 201 ASN A C 1
ATOM 1620 O O . ASN A 1 201 ? -29.374 16.991 15.525 1.00 88.69 201 ASN A O 1
ATOM 1624 N N . SER A 1 202 ? -30.140 15.347 14.204 1.00 87.44 202 SER A N 1
ATOM 1625 C CA . SER A 1 202 ? -30.813 16.261 13.274 1.00 87.44 202 SER A CA 1
ATOM 1626 C C . SER A 1 202 ? -31.992 17.002 13.912 1.00 87.44 202 SER A C 1
ATOM 1628 O O . SER A 1 202 ? -32.192 18.178 13.624 1.00 87.44 202 SER A O 1
ATOM 1630 N N . PHE A 1 203 ? -32.731 16.340 14.806 1.00 87.56 203 PHE A N 1
ATOM 1631 C CA . PHE A 1 203 ? -33.845 16.917 15.550 1.00 87.56 203 PHE A CA 1
ATOM 1632 C C . PHE A 1 203 ? -33.351 17.994 16.519 1.00 87.56 203 PHE A C 1
ATOM 1634 O O . PHE A 1 203 ? -33.779 19.139 16.424 1.00 87.56 203 PHE A O 1
ATOM 1641 N N . LYS A 1 204 ? -32.349 17.674 17.352 1.00 87.25 204 LYS A N 1
ATOM 1642 C CA . LYS A 1 204 ? -31.716 18.642 18.264 1.00 87.25 204 LYS A CA 1
ATOM 1643 C C . LYS A 1 204 ? -31.186 19.870 17.529 1.00 87.25 204 LYS A C 1
ATOM 1645 O O . LYS A 1 204 ? -31.388 20.985 17.988 1.00 87.25 204 LYS A O 1
ATOM 1650 N N . LYS A 1 205 ? -30.540 19.674 16.375 1.00 86.81 205 LYS A N 1
ATOM 1651 C CA . LYS A 1 205 ? -30.028 20.780 15.559 1.00 86.81 205 LYS A CA 1
ATOM 1652 C C . LYS A 1 205 ? -31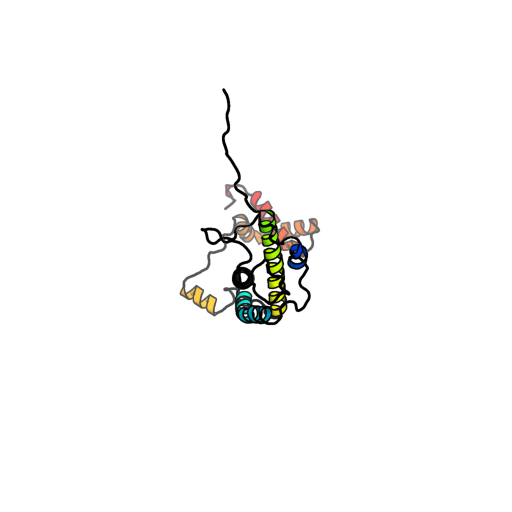.149 21.666 15.005 1.00 86.81 205 LYS A C 1
ATOM 1654 O O . LYS A 1 205 ? -30.981 22.876 14.960 1.00 86.81 205 LYS A O 1
ATOM 1659 N N . LYS A 1 206 ? -32.278 21.083 14.585 1.00 86.50 206 LYS A N 1
ATOM 1660 C CA . LYS A 1 206 ? -33.441 21.843 14.099 1.00 86.50 206 LYS A CA 1
ATOM 1661 C C . LYS A 1 206 ? -34.104 22.647 15.209 1.00 86.50 206 LYS A C 1
ATOM 1663 O O . LYS A 1 206 ? -34.401 23.809 14.981 1.00 86.50 206 LYS A O 1
ATOM 1668 N N . GLU A 1 207 ? -34.314 22.045 16.376 1.00 84.81 207 GLU A N 1
ATOM 1669 C CA . GLU A 1 207 ? -34.906 22.744 17.521 1.00 84.81 207 GLU A CA 1
ATOM 1670 C C . GLU A 1 207 ? -33.987 23.854 18.040 1.00 84.81 207 GLU A C 1
ATOM 1672 O O . GLU A 1 207 ? -34.453 24.955 18.300 1.00 84.81 207 GLU A O 1
ATOM 1677 N N . PHE A 1 208 ? -32.672 23.623 18.073 1.00 83.56 208 PHE A N 1
ATOM 1678 C CA . PHE A 1 208 ? -31.699 24.651 18.445 1.00 83.56 208 PHE A CA 1
ATOM 1679 C C . PHE A 1 208 ? -31.744 25.878 17.522 1.00 83.56 208 PHE A C 1
ATOM 1681 O O . PHE A 1 208 ? -31.675 27.003 17.994 1.00 83.56 208 PHE A O 1
ATOM 1688 N N . LEU A 1 209 ? -31.913 25.672 16.211 1.00 84.56 209 LEU A N 1
ATOM 1689 C CA . LEU A 1 209 ? -32.010 26.763 15.234 1.00 84.56 209 LEU A CA 1
ATOM 1690 C C . LEU A 1 209 ? -33.317 27.569 15.326 1.00 84.56 209 LEU A C 1
ATOM 1692 O O . LEU A 1 209 ? -33.408 28.619 14.698 1.00 84.56 209 LEU A O 1
ATOM 1696 N N . LYS A 1 210 ? -34.330 27.082 16.055 1.00 83.44 210 LYS A N 1
ATOM 1697 C CA . LYS A 1 210 ? -35.576 27.826 16.305 1.00 83.44 210 LYS A CA 1
ATOM 1698 C C . LYS A 1 210 ? -35.462 28.796 17.484 1.00 83.44 210 LYS A C 1
ATOM 1700 O O . LYS A 1 210 ? -36.335 29.645 17.628 1.00 83.44 210 LYS A O 1
ATOM 1705 N N . LEU A 1 211 ? -34.434 28.651 18.323 1.00 78.12 211 LEU A N 1
ATOM 1706 C CA . LEU A 1 211 ? -34.163 29.567 19.432 1.00 78.12 211 LEU A CA 1
ATOM 1707 C C . LEU A 1 211 ? -33.712 30.925 18.888 1.00 78.12 211 LEU A C 1
ATOM 1709 O O . LEU A 1 211 ? -33.077 30.981 17.831 1.00 78.12 211 LEU A O 1
ATOM 1713 N N . SER A 1 212 ? -34.014 32.005 19.610 1.00 70.81 212 SER A N 1
ATOM 1714 C CA . SER A 1 212 ? -33.507 33.341 19.280 1.00 70.81 212 SER A CA 1
ATOM 1715 C C . SER A 1 212 ? -31.976 33.392 19.409 1.00 70.81 212 SER A C 1
ATOM 1717 O O . SER A 1 212 ? -31.381 32.590 20.128 1.00 70.81 212 SER A O 1
ATOM 1719 N N . GLU A 1 213 ? -31.316 34.333 18.724 1.00 63.69 213 GLU A N 1
ATOM 1720 C CA . GLU A 1 213 ? -29.846 34.472 18.773 1.00 63.69 213 GLU A CA 1
ATOM 1721 C C . GLU A 1 213 ? -29.313 34.725 20.198 1.00 63.69 213 GLU A C 1
ATOM 1723 O O . GLU A 1 213 ? -28.174 34.379 20.496 1.00 63.69 213 GLU A O 1
ATOM 1728 N N . GLU A 1 214 ? -30.144 35.257 21.101 1.00 61.44 214 GLU A N 1
ATOM 1729 C CA . GLU A 1 214 ? -29.814 35.486 22.516 1.00 61.44 214 GLU A CA 1
ATOM 1730 C C . GLU A 1 214 ? -29.840 34.197 23.366 1.00 61.44 214 GLU A C 1
ATOM 1732 O O . GLU A 1 214 ? -29.211 34.133 24.422 1.00 61.44 214 GLU A O 1
ATOM 1737 N N . GLU A 1 215 ? -30.535 33.153 22.904 1.00 61.00 215 GLU A N 1
ATOM 1738 C CA . GLU A 1 215 ? -30.691 31.855 23.580 1.00 61.00 215 GLU A CA 1
ATOM 1739 C C . GLU A 1 215 ? -29.813 30.744 22.968 1.00 61.00 215 GLU A C 1
ATOM 1741 O O . GLU A 1 215 ? -29.833 29.602 23.439 1.00 61.00 215 GLU A O 1
ATOM 1746 N N . GLN A 1 216 ? -29.033 31.063 21.926 1.00 61.47 216 GLN A N 1
ATOM 1747 C CA . GLN A 1 216 ? -28.076 30.165 21.276 1.00 61.47 216 GLN A CA 1
ATOM 1748 C C . GLN A 1 216 ? -26.652 30.390 21.837 1.00 61.47 216 GLN A C 1
ATOM 1750 O O . GLN A 1 216 ? -25.961 31.298 21.378 1.00 61.47 216 GLN A O 1
ATOM 1755 N N . PRO A 1 217 ? -26.193 29.591 22.822 1.00 56.88 217 PRO A N 1
ATOM 1756 C CA . PRO A 1 217 ? -24.834 29.671 23.367 1.00 56.88 217 PRO A CA 1
ATOM 1757 C C . PRO A 1 217 ? -23.744 29.142 22.424 1.00 56.88 217 PRO A C 1
ATOM 1759 O O . PRO A 1 217 ? -24.019 28.221 21.611 1.00 56.88 217 PRO A O 1
#

Mean predicted aligned error: 17.37 Å

Secondary structure (DSSP, 8-state):
------------------S-TTTHHHHHSPPPTT---HHHHHHHHHTHHHHHHHHHH-HHHHHHHHHHHHHHHHHHS-TTS-TT--PPPSS-SSPBPTTS-B---HHHHHHHHHHHHHHHHHHHHHHHHHHTT-PPP----TTT-HHHHHHHHHTT--PPPP---HHHHHHHHTHHHHHHHHHHHHHHTT--GGGHHHHHHHHHHHHHTTS-TTT--